Protein AF-A9KVY8-F1 (afdb_monomer_lite)

Foldseek 3Di:
DDDDDDDDDDDDPDDDPDPDWDKDFDADPLRFGQFIATPVRDTPDGWDADLLGQIPPAFDAQQGPSRFTQDRVVCWTCLQVFTARSVVSWTPDFLPVADDDPQCVVRTHAQSPRSVAFHCNRSWFKKWKWADDVPDPFEIFTWIWTPARDQLRLPIDIWFWFQAPVQWIDTDDQPDDDRCHCVRVVRSVQRNQDDPVDHDRMFIDTQNAHSVLLVQQSNQWDRPFGADSQCVVPPRHAGRLLSSLLSSCLGHVDQSDTPRNGDHRRSVNVVSIDTDRGDDDPDPPPPPPVVPPPPPPD

Radius of gyration: 24.63 Å; chains: 1; bounding box: 97×61×54 Å

pLDDT: mean 78.06, std 17.96, range [27.97, 97.0]

Secondary structure (DSSP, 8-state):
------------------PPPP-EEEE-TT--EEEEE-TT--EEEE-EE-TT-PEET---SEE-GGGPEEETTTTEEE-SSSEEETTTTEESS--TT--SSHHHHSTTBSGGG-TTT---SSSS--EEEEEEPTT-SSBEEEEEEES-SSTT-TTSEEEEEEE-TTSBEEEE-TT--GGGTTHHHHHHHHHHH-BTTB-SSEEEEE-SS-HHHHHHHHHT--TTSEE-SSGGGSTTEE-HHHHHHHHHHHHHS--SS---SSB-TTGGGGGGS----------------TTSTTSS--

Sequence (298 aa):
MKWINVICALMLFALPVQAASVRYQHTDMLGSVVSESDESGNIISRSQYEPFGKRMGGDKEGIGYTGHLQDKDLGLTYMQARYYDPLIGRFYSNDPVGFDNVHNFNRYSYANNNPYKYIDPDGRDSFLVSRALKGSPIGNHNFIVSHAKYLGDPNAKVYSWGPLESGKMGLVNHVNSGGAARTWEDDSSAWQSLSFEGNSGVAFRAIDASDSDVSFLARTVQENRNYKYVPSLFTGSVNSNSAAGAVAHAADGGTANVPTGGWQPGHNQSSMVNVGNSPPVFRVSGRLDSRKLDEELN

Organism: Shewanella baltica (strain OS195) (NCBI:txid399599)

Structure (mmCIF, N/CA/C/O backbone):
data_AF-A9KVY8-F1
#
_entry.id   AF-A9KVY8-F1
#
loop_
_atom_site.group_PDB
_atom_site.id
_atom_site.type_symbol
_atom_site.label_atom_id
_atom_site.label_alt_id
_atom_site.label_comp_id
_atom_site.label_asym_id
_atom_site.label_entity_id
_atom_site.label_seq_id
_atom_site.pdbx_PDB_ins_code
_atom_site.Cartn_x
_atom_site.Cartn_y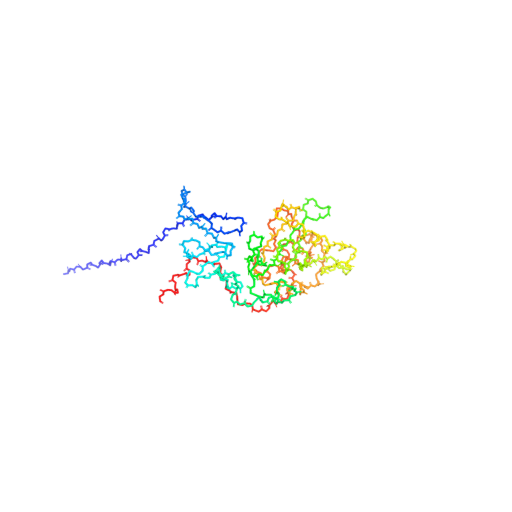
_atom_site.Cartn_z
_atom_site.occupancy
_atom_site.B_iso_or_equiv
_atom_site.auth_seq_id
_atom_site.auth_comp_id
_atom_site.auth_asym_id
_atom_site.auth_atom_id
_atom_site.pdbx_PDB_model_num
ATOM 1 N N . MET A 1 1 ? -75.793 39.683 -4.286 1.00 40.00 1 MET A N 1
ATOM 2 C CA . MET A 1 1 ? -74.400 39.562 -4.768 1.00 40.00 1 MET A CA 1
ATOM 3 C C . MET A 1 1 ? -73.474 39.601 -3.560 1.00 40.00 1 MET A C 1
ATOM 5 O O . MET A 1 1 ? -73.328 40.659 -2.968 1.00 40.00 1 MET A O 1
ATOM 9 N N . LYS A 1 2 ? -72.948 38.454 -3.114 1.00 37.81 2 LYS A N 1
ATOM 10 C CA . LYS A 1 2 ? -72.003 38.360 -1.988 1.00 37.81 2 LYS A CA 1
ATOM 11 C C . LYS A 1 2 ? -70.786 37.569 -2.460 1.00 37.81 2 LYS A C 1
ATOM 13 O O . LYS A 1 2 ? -70.944 36.468 -2.974 1.00 37.81 2 LYS A O 1
ATOM 18 N N . TRP A 1 3 ? -69.619 38.190 -2.357 1.00 38.41 3 TRP A N 1
ATOM 19 C CA . TRP A 1 3 ? -68.326 37.646 -2.757 1.00 38.41 3 TRP A CA 1
ATOM 20 C C . TRP A 1 3 ? -67.855 36.639 -1.701 1.00 38.41 3 TRP A C 1
ATOM 22 O O . TRP A 1 3 ? -67.902 36.939 -0.509 1.00 38.41 3 TRP A O 1
ATOM 32 N N . ILE A 1 4 ? -67.432 35.449 -2.129 1.00 45.59 4 ILE A N 1
ATOM 33 C CA . ILE A 1 4 ? -66.823 34.424 -1.273 1.00 45.59 4 ILE A CA 1
ATOM 34 C C . ILE A 1 4 ? -65.310 34.499 -1.485 1.00 45.59 4 ILE A C 1
ATOM 36 O O . ILE A 1 4 ? -64.821 34.244 -2.583 1.00 45.59 4 ILE A O 1
ATOM 40 N N . ASN A 1 5 ? -64.587 34.879 -0.431 1.00 43.16 5 ASN A N 1
ATOM 41 C CA . ASN A 1 5 ? -63.130 34.841 -0.377 1.00 43.16 5 ASN A CA 1
ATOM 42 C C . ASN A 1 5 ? -62.663 33.393 -0.185 1.00 43.16 5 ASN A C 1
ATOM 44 O O . ASN A 1 5 ? -63.051 32.737 0.781 1.00 43.16 5 ASN A O 1
ATOM 48 N N . VAL A 1 6 ? -61.806 32.920 -1.088 1.00 46.62 6 VAL A N 1
ATOM 49 C CA . VAL A 1 6 ? -61.055 31.668 -0.955 1.00 46.62 6 VAL A CA 1
ATOM 50 C C . VAL A 1 6 ? -59.718 32.005 -0.299 1.00 46.62 6 VAL A C 1
ATOM 52 O O . VAL A 1 6 ? -58.921 32.741 -0.875 1.00 46.62 6 VAL A O 1
ATOM 55 N N . ILE A 1 7 ? -59.465 31.480 0.900 1.00 48.41 7 ILE A N 1
ATOM 56 C CA . ILE A 1 7 ? -58.132 31.481 1.515 1.00 48.41 7 ILE A CA 1
ATOM 57 C C . ILE A 1 7 ? -57.612 30.045 1.444 1.00 48.41 7 ILE A C 1
ATOM 59 O O . ILE A 1 7 ? -58.081 29.166 2.163 1.00 48.41 7 ILE A O 1
ATOM 63 N N . CYS A 1 8 ? -56.657 29.813 0.541 1.00 39.22 8 CYS A N 1
ATOM 64 C CA . CYS A 1 8 ? -55.851 28.597 0.496 1.00 39.22 8 CYS A CA 1
ATOM 65 C C . CYS A 1 8 ? -54.908 28.572 1.705 1.00 39.22 8 CYS A C 1
ATOM 67 O O . CYS A 1 8 ? -54.022 29.418 1.819 1.00 39.22 8 CYS A O 1
ATOM 69 N N . ALA A 1 9 ? -55.072 27.588 2.587 1.00 45.84 9 ALA A N 1
ATOM 70 C CA . ALA A 1 9 ? -54.087 27.276 3.612 1.00 45.84 9 ALA A CA 1
ATOM 71 C C . ALA A 1 9 ? -52.924 26.499 2.973 1.00 45.84 9 ALA A C 1
ATOM 73 O O . ALA A 1 9 ? -53.050 25.320 2.649 1.00 45.84 9 ALA A O 1
ATOM 74 N N . LEU A 1 10 ? -51.789 27.171 2.779 1.00 44.19 10 LEU A N 1
ATOM 75 C CA . LEU A 1 10 ? -50.502 26.529 2.520 1.00 44.19 10 LEU A CA 1
ATOM 76 C C . LEU A 1 10 ? -50.001 25.922 3.839 1.00 44.19 10 LEU A C 1
ATOM 78 O O . LEU A 1 10 ? -49.503 26.638 4.706 1.00 44.19 10 LEU A O 1
ATOM 82 N N . MET A 1 11 ? -50.142 24.605 4.005 1.00 48.31 11 MET A N 1
ATOM 83 C CA . MET A 1 11 ? -49.378 23.870 5.015 1.00 48.31 11 MET A CA 1
ATOM 84 C C . MET A 1 11 ? -47.917 23.808 4.557 1.00 48.31 11 MET A C 1
ATOM 86 O O . MET A 1 11 ? -47.579 23.067 3.635 1.00 48.31 11 MET A O 1
ATOM 90 N N . LEU A 1 12 ? -47.050 24.602 5.190 1.00 50.00 12 LEU A N 1
ATOM 91 C CA . LEU A 1 12 ? -45.604 24.405 5.118 1.00 50.00 12 LEU A CA 1
ATOM 92 C C . LEU A 1 12 ? -45.264 23.092 5.839 1.00 50.00 12 LEU A C 1
ATOM 94 O O . LEU A 1 12 ? -45.324 23.021 7.065 1.00 50.00 12 LEU A O 1
ATOM 98 N N . PHE A 1 13 ? -44.871 22.066 5.088 1.00 54.19 13 PHE A N 1
ATOM 99 C CA . PHE A 1 13 ? -44.101 20.954 5.639 1.00 54.19 13 PHE A CA 1
ATOM 100 C C . PHE A 1 13 ? -42.697 21.474 5.969 1.00 54.19 13 PHE A C 1
ATOM 102 O O . PHE A 1 13 ? -41.852 21.614 5.086 1.00 54.19 13 PHE A O 1
ATOM 109 N N . ALA A 1 14 ? -42.450 21.808 7.236 1.00 54.38 14 ALA A N 1
ATOM 110 C CA . ALA A 1 14 ? -41.096 22.009 7.730 1.00 54.38 14 ALA A CA 1
ATOM 111 C C . ALA A 1 14 ? -40.439 20.628 7.860 1.00 54.38 14 ALA A C 1
ATOM 113 O O . ALA A 1 14 ? -40.770 19.863 8.765 1.00 54.38 14 ALA A O 1
ATOM 114 N N . LEU A 1 15 ? -39.543 20.289 6.932 1.00 58.25 15 LEU A N 1
ATOM 115 C CA . LEU A 1 15 ? -38.655 19.144 7.118 1.00 58.25 15 LEU A CA 1
ATOM 116 C C . LEU A 1 15 ? -37.768 19.436 8.339 1.00 58.25 15 LEU A C 1
ATOM 118 O O . LEU A 1 15 ? -37.226 20.545 8.422 1.00 58.25 15 LEU A O 1
ATOM 122 N N . PRO A 1 16 ? -37.623 18.506 9.298 1.00 56.09 16 PRO A N 1
ATOM 123 C CA . PRO A 1 16 ? -36.711 18.714 10.409 1.00 56.09 16 PRO A CA 1
ATOM 124 C C . PRO A 1 16 ? -35.294 18.874 9.848 1.00 56.09 16 PRO A C 1
ATOM 126 O O . PRO A 1 16 ? -34.755 17.977 9.204 1.00 56.09 16 PRO A O 1
ATOM 129 N N . VAL A 1 17 ? -34.687 20.038 10.078 1.00 57.00 17 VAL A N 1
ATOM 130 C CA . VAL A 1 17 ? -33.243 20.204 9.920 1.00 57.00 17 VAL A CA 1
ATOM 131 C C . VAL A 1 17 ? -32.603 19.375 11.027 1.00 57.00 17 VAL A C 1
ATOM 133 O O . VAL A 1 17 ? -32.643 19.755 12.197 1.00 57.00 17 VAL A O 1
ATOM 136 N N . GLN A 1 18 ? -32.054 18.216 10.667 1.00 57.44 18 GLN A N 1
ATOM 137 C CA . GLN A 1 18 ? -31.211 17.438 11.565 1.00 57.44 18 GLN A CA 1
ATOM 138 C C . GLN A 1 18 ? -29.985 18.300 11.891 1.00 57.44 18 GLN A C 1
ATOM 140 O O . GLN A 1 18 ? -29.206 18.644 10.999 1.00 57.44 18 GLN A O 1
ATOM 145 N N . ALA A 1 19 ? -29.824 18.695 13.152 1.00 61.66 19 ALA A N 1
ATOM 146 C CA . ALA A 1 19 ? -28.609 19.369 13.587 1.00 61.66 19 ALA A CA 1
ATOM 147 C C . ALA A 1 19 ? -27.423 18.416 13.374 1.00 61.66 19 ALA A C 1
ATOM 149 O O . ALA A 1 19 ? -27.407 17.306 13.909 1.00 61.66 19 ALA A O 1
ATOM 150 N N . ALA A 1 20 ? -26.449 18.830 12.566 1.00 63.78 20 ALA A N 1
ATOM 151 C CA . ALA A 1 20 ? -25.214 18.080 12.400 1.00 63.78 20 ALA A CA 1
ATOM 152 C C . ALA A 1 20 ? -24.411 18.179 13.703 1.00 63.78 20 ALA A C 1
ATOM 154 O O . ALA A 1 20 ? -24.025 19.275 14.096 1.00 63.78 20 ALA A O 1
ATOM 155 N N . SER A 1 21 ? -24.187 17.052 14.381 1.00 71.94 21 SER A N 1
ATOM 156 C CA . SER A 1 21 ? -23.308 16.981 15.552 1.00 71.94 21 SER A CA 1
ATOM 157 C C . SER A 1 21 ? -21.942 16.442 15.138 1.00 71.94 21 SER A C 1
ATOM 159 O O . SER A 1 21 ? -21.866 15.305 14.657 1.00 71.94 21 SER A O 1
ATOM 161 N N . VAL A 1 22 ? -20.867 17.204 15.340 1.00 79.25 22 VAL A N 1
ATOM 162 C CA . VAL A 1 22 ? -19.504 16.716 15.090 1.00 79.25 22 VAL A CA 1
ATOM 163 C C . VAL A 1 22 ? -19.017 15.889 16.282 1.00 79.25 22 VAL A C 1
ATOM 165 O O . VAL A 1 22 ? -19.189 16.261 17.443 1.00 79.25 22 VAL A O 1
ATOM 168 N N . ARG A 1 23 ? -18.389 14.745 15.991 1.00 79.75 23 ARG A N 1
ATOM 169 C CA . ARG A 1 23 ? -17.682 13.915 16.974 1.00 79.75 23 ARG A CA 1
ATOM 170 C C . ARG A 1 23 ? -16.230 13.768 16.555 1.00 79.75 23 ARG A C 1
ATOM 172 O O . ARG A 1 23 ? -15.953 13.473 15.395 1.00 79.75 23 ARG A O 1
ATOM 179 N N . TYR A 1 24 ? -15.321 13.923 17.506 1.00 78.19 24 TYR A N 1
ATOM 180 C CA . TYR A 1 24 ? -13.892 13.708 17.302 1.00 78.19 24 TYR A CA 1
ATOM 181 C C . TYR A 1 24 ? -13.510 12.351 17.872 1.00 78.19 24 TYR A C 1
ATOM 183 O O . TYR A 1 24 ? -13.766 12.082 19.045 1.00 78.19 24 TYR A O 1
ATOM 191 N N . GLN A 1 25 ? -12.917 11.496 17.045 1.00 84.88 25 GLN A N 1
ATOM 192 C CA . GLN A 1 25 ? -12.417 10.191 17.462 1.00 84.88 25 GLN A CA 1
ATOM 193 C C . GLN A 1 25 ? -10.948 10.302 17.858 1.00 84.88 25 GLN A C 1
ATOM 195 O O . GLN A 1 25 ? -10.136 10.860 17.123 1.00 84.88 25 GLN A O 1
ATOM 200 N N . HIS A 1 26 ? -10.615 9.739 19.014 1.00 80.06 26 HIS A N 1
ATOM 201 C CA . HIS A 1 26 ? -9.251 9.639 19.517 1.00 80.06 26 HIS A CA 1
ATOM 202 C C . HIS A 1 26 ? -8.843 8.175 19.490 1.00 80.06 26 HIS A C 1
ATOM 204 O O . HIS A 1 26 ? -9.540 7.319 20.052 1.00 80.06 26 HIS A O 1
ATOM 210 N N . THR A 1 27 ? -7.722 7.891 18.840 1.00 77.81 27 THR A N 1
ATOM 211 C CA . THR A 1 27 ? -7.273 6.525 18.587 1.00 77.81 27 THR A CA 1
ATOM 212 C C . THR A 1 27 ? -6.068 6.141 19.436 1.00 77.81 27 THR A C 1
ATOM 214 O O . THR A 1 27 ? -5.305 6.999 19.882 1.00 77.81 27 THR A O 1
ATOM 217 N N . ASP A 1 28 ? -5.887 4.841 19.651 1.00 78.12 28 ASP A N 1
ATOM 218 C CA . ASP A 1 28 ? -4.618 4.295 20.127 1.00 78.12 28 ASP A CA 1
ATOM 219 C C . ASP A 1 28 ? -3.574 4.200 18.994 1.00 78.12 28 ASP A C 1
ATOM 221 O O . ASP A 1 28 ? -3.791 4.662 17.871 1.00 78.12 28 ASP A O 1
ATOM 225 N N . MET A 1 29 ? -2.422 3.596 19.300 1.00 70.38 29 MET A N 1
ATOM 226 C CA . MET A 1 29 ? -1.314 3.421 18.354 1.00 70.38 29 MET A CA 1
ATOM 227 C C . MET A 1 29 ? -1.652 2.502 17.170 1.00 70.38 29 MET A C 1
ATOM 229 O O . MET A 1 29 ? -1.010 2.602 16.129 1.00 70.38 29 MET A O 1
ATOM 233 N N . LEU A 1 30 ? -2.646 1.623 17.315 1.00 66.75 30 LEU A N 1
ATOM 234 C CA . LEU A 1 30 ? -3.105 0.727 16.254 1.00 66.75 30 LEU A CA 1
ATOM 235 C C . LEU A 1 30 ? -4.260 1.339 15.445 1.00 66.75 30 LEU A C 1
ATOM 237 O O . LEU A 1 30 ? -4.778 0.696 14.537 1.00 66.75 30 LEU A O 1
ATOM 241 N N . GLY A 1 31 ? -4.686 2.564 15.772 1.00 71.81 31 GLY A N 1
ATOM 242 C CA . GLY A 1 31 ? -5.824 3.223 15.134 1.00 71.81 31 GLY A CA 1
ATOM 243 C C . GLY A 1 31 ? -7.182 2.844 15.733 1.00 71.81 31 GLY A C 1
ATOM 244 O O . GLY A 1 31 ? -8.212 3.240 15.195 1.00 71.81 31 GLY A O 1
ATOM 245 N N . SER A 1 32 ? -7.226 2.113 16.852 1.00 80.50 32 SER A N 1
ATOM 246 C CA . SER A 1 32 ? -8.494 1.746 17.492 1.00 80.50 32 SER A CA 1
ATOM 247 C C . SER A 1 32 ? -9.123 2.944 18.192 1.00 80.50 32 SER A C 1
ATOM 249 O O . SER A 1 32 ? -8.455 3.624 18.968 1.00 80.50 32 SER A O 1
ATOM 251 N N . VAL A 1 33 ? -10.422 3.181 17.995 1.00 86.25 33 VAL A N 1
ATOM 252 C CA . VAL A 1 33 ? -11.138 4.303 18.632 1.00 86.25 33 VAL A CA 1
ATOM 253 C C . VAL A 1 33 ? -11.336 4.039 20.128 1.00 86.25 33 VAL A C 1
ATOM 255 O O . VAL A 1 33 ? -12.233 3.286 20.525 1.00 86.25 33 VAL A O 1
ATOM 258 N N . VAL A 1 34 ? -10.518 4.676 20.970 1.00 88.81 34 VAL A N 1
ATOM 259 C CA . VAL A 1 34 ? -10.523 4.510 22.438 1.00 88.81 34 VAL A CA 1
ATOM 260 C C . VAL A 1 34 ? -11.311 5.592 23.167 1.00 88.81 34 VAL A C 1
ATOM 262 O O . VAL A 1 34 ? -11.729 5.391 24.310 1.00 88.81 34 VAL A O 1
ATOM 265 N N . SER A 1 35 ? -11.560 6.735 22.529 1.00 86.50 35 SER A N 1
ATOM 266 C CA . SER A 1 35 ? -12.504 7.723 23.052 1.00 86.50 35 SER A CA 1
ATOM 267 C C . SER A 1 35 ? -13.087 8.612 21.966 1.00 86.50 35 SER A C 1
ATOM 269 O O . SER A 1 35 ? -12.502 8.771 20.898 1.00 86.50 35 SER A O 1
ATOM 271 N N . GLU A 1 36 ? -14.240 9.202 22.257 1.00 85.88 36 GLU A N 1
ATOM 272 C CA . GLU A 1 36 ? -14.892 10.197 21.411 1.00 85.88 36 GLU A CA 1
ATOM 273 C C . GLU A 1 36 ? -15.172 11.456 22.227 1.00 85.88 36 GLU A C 1
ATOM 275 O O . GLU A 1 36 ? -15.584 11.352 23.387 1.00 85.88 36 GLU A O 1
ATOM 280 N N . SER A 1 37 ? -14.991 12.631 21.621 1.00 85.06 37 SER A N 1
ATOM 281 C CA . SER A 1 37 ? -15.375 13.915 22.213 1.00 85.06 37 SER A CA 1
ATOM 282 C C . SER A 1 37 ? -16.344 14.708 21.342 1.00 85.06 37 SER A C 1
ATOM 284 O O . SER A 1 37 ? -16.377 14.539 20.121 1.00 85.06 37 SER A O 1
ATOM 286 N N . ASP A 1 38 ? -17.129 15.575 21.977 1.00 88.81 38 ASP A N 1
ATOM 287 C CA . ASP A 1 38 ? -17.989 16.550 21.301 1.00 88.81 38 ASP A CA 1
ATOM 288 C C . ASP A 1 38 ? -17.209 17.800 20.838 1.00 88.81 38 ASP A C 1
ATOM 290 O O . ASP A 1 38 ? -15.994 17.913 21.023 1.00 88.81 38 ASP A O 1
ATOM 294 N N . GLU A 1 39 ? -17.923 18.755 20.239 1.00 88.94 39 GLU A N 1
ATOM 295 C CA . GLU A 1 39 ? -17.401 20.055 19.785 1.00 88.94 39 GLU A CA 1
ATOM 296 C C . GLU A 1 39 ? -16.840 20.940 20.900 1.00 88.94 39 GLU A C 1
ATOM 298 O O . GLU A 1 39 ? -16.018 21.813 20.635 1.00 88.94 39 GLU A O 1
ATOM 303 N N . SER A 1 40 ? -17.248 20.702 22.146 1.00 88.69 40 SER A N 1
ATOM 304 C CA . SER A 1 40 ? -16.743 21.410 23.323 1.00 88.69 40 SER A CA 1
ATOM 305 C C . SER A 1 40 ? -15.547 20.699 23.968 1.00 88.69 40 SER A C 1
ATOM 307 O O . SER A 1 40 ? -15.016 21.180 24.967 1.00 88.69 40 SER A O 1
ATOM 309 N N . GLY A 1 41 ? -15.106 19.565 23.411 1.00 83.50 41 GLY A N 1
ATOM 310 C CA . GLY A 1 41 ? -14.006 18.759 23.938 1.00 83.50 41 GLY A CA 1
ATOM 311 C C . GLY A 1 41 ? -14.397 17.856 25.111 1.00 83.50 41 GLY A C 1
ATOM 312 O O . GLY A 1 41 ? -13.518 17.246 25.724 1.00 83.50 41 GLY A O 1
ATOM 313 N N . ASN A 1 42 ? -15.687 17.724 25.430 1.00 90.00 42 ASN A N 1
ATOM 314 C CA . ASN A 1 42 ? -16.130 16.803 26.473 1.00 90.00 42 ASN A CA 1
ATOM 315 C C . ASN A 1 42 ? -16.068 15.368 25.954 1.00 90.00 42 ASN A C 1
ATOM 317 O O . ASN A 1 42 ? -16.522 15.084 24.846 1.00 90.00 42 ASN A O 1
ATOM 321 N N . ILE A 1 43 ? -15.549 14.443 26.765 1.00 90.44 43 ILE A N 1
ATOM 322 C CA . ILE A 1 43 ? -15.524 13.018 26.420 1.00 90.44 43 ILE A CA 1
ATOM 323 C C . ILE A 1 43 ? -16.941 12.449 26.516 1.00 90.44 43 ILE A C 1
ATOM 325 O O . ILE A 1 43 ? -17.508 12.371 27.604 1.00 90.44 43 ILE A O 1
ATOM 329 N N . ILE A 1 44 ? -17.482 12.014 25.380 1.00 89.81 44 ILE A N 1
ATOM 330 C CA . ILE A 1 44 ? -18.828 11.438 25.265 1.00 89.81 44 ILE A CA 1
ATOM 331 C C . ILE A 1 44 ? -18.818 9.908 25.275 1.00 89.81 44 ILE A C 1
ATOM 333 O O . ILE A 1 44 ? -19.820 9.291 25.627 1.00 89.81 44 ILE A O 1
ATOM 337 N N . SER A 1 45 ? -17.700 9.271 24.913 1.00 87.62 45 SER A N 1
ATOM 338 C CA . SER A 1 45 ? -17.550 7.821 25.051 1.00 87.62 45 SER A CA 1
ATOM 339 C C . SER A 1 45 ? -16.095 7.403 25.255 1.00 87.62 45 SER A C 1
ATOM 341 O O . SER A 1 45 ? -15.162 8.092 24.836 1.00 87.62 45 SER A O 1
ATOM 343 N N . ARG A 1 46 ? -15.903 6.261 25.925 1.00 90.88 46 ARG A N 1
ATOM 344 C CA . ARG A 1 46 ? -14.618 5.560 26.032 1.00 90.88 46 ARG A CA 1
ATOM 345 C C . ARG A 1 46 ? -14.805 4.098 25.651 1.00 90.88 46 ARG A C 1
ATOM 347 O O . ARG A 1 46 ? -15.829 3.495 25.968 1.00 90.88 46 ARG A O 1
ATOM 354 N N . SER A 1 47 ? -13.799 3.547 24.994 1.00 90.00 47 SER A N 1
ATOM 355 C CA . SER A 1 47 ? -13.735 2.148 24.585 1.00 90.00 47 SER A CA 1
ATOM 356 C C . SER A 1 47 ? -12.420 1.563 25.075 1.00 90.00 47 SER A C 1
ATOM 358 O O . SER A 1 47 ? -11.391 2.237 25.067 1.00 90.00 47 SER A O 1
ATOM 360 N N . GLN A 1 48 ? -12.447 0.299 25.473 1.00 91.88 48 GLN A N 1
ATOM 361 C CA . GLN A 1 48 ? -11.245 -0.493 25.705 1.00 91.88 48 GLN A CA 1
ATOM 362 C C . GLN A 1 48 ? -11.376 -1.777 24.900 1.00 91.88 48 GLN A C 1
ATOM 364 O O . GLN A 1 48 ? -12.476 -2.320 24.798 1.00 91.88 48 GLN A O 1
ATOM 369 N N . TYR A 1 49 ? -10.269 -2.244 24.335 1.00 91.56 49 TYR A N 1
ATOM 370 C CA . TYR A 1 49 ? -10.233 -3.458 23.532 1.00 91.56 49 TYR A CA 1
ATOM 371 C C . TYR A 1 49 ? -9.260 -4.457 24.154 1.00 91.56 49 TYR A C 1
ATOM 373 O O . TYR A 1 49 ? -8.196 -4.083 24.648 1.00 91.56 49 TYR A O 1
ATOM 381 N N . GLU A 1 50 ? -9.633 -5.729 24.128 1.00 93.19 50 GLU A N 1
ATOM 382 C CA . GLU A 1 50 ? -8.711 -6.843 24.333 1.00 93.19 50 GLU A CA 1
ATOM 383 C C . GLU A 1 50 ? -7.713 -6.931 23.159 1.00 93.19 50 GLU A C 1
ATOM 385 O O . GLU A 1 50 ? -7.946 -6.319 22.112 1.00 93.19 50 GLU A O 1
ATOM 390 N N . PRO A 1 51 ? -6.615 -7.708 23.274 1.00 89.94 51 PRO A N 1
ATOM 391 C CA . PRO A 1 51 ? -5.574 -7.759 22.243 1.00 89.94 51 PRO A CA 1
ATOM 392 C C . PRO A 1 51 ? -6.096 -8.064 20.839 1.00 89.94 51 PRO A C 1
ATOM 394 O O . PRO A 1 51 ? -5.601 -7.501 19.873 1.00 89.94 51 PRO A O 1
ATOM 397 N N . PHE A 1 52 ? -7.103 -8.935 20.738 1.00 91.69 52 PHE A N 1
ATOM 398 C CA . PHE A 1 52 ? -7.731 -9.347 19.481 1.00 91.69 52 PHE A CA 1
ATOM 399 C C . PHE A 1 52 ? -8.974 -8.518 19.125 1.00 91.69 52 PHE A C 1
ATOM 401 O O . PHE A 1 52 ? -9.732 -8.896 18.242 1.00 91.69 52 PHE A O 1
ATOM 408 N N . GLY A 1 53 ? -9.190 -7.380 19.780 1.00 90.94 53 GLY A N 1
ATOM 409 C CA . GLY A 1 53 ? -10.192 -6.402 19.368 1.00 90.94 53 GLY A CA 1
ATOM 410 C C . GLY A 1 53 ? -11.567 -6.551 19.993 1.00 90.94 53 GLY A C 1
ATOM 411 O O . GLY A 1 53 ? -12.449 -5.744 19.695 1.00 90.94 53 GLY A O 1
ATOM 412 N N . LYS A 1 54 ? -11.766 -7.516 20.899 1.00 93.31 54 LYS A N 1
ATOM 413 C CA . LYS A 1 54 ? -13.021 -7.618 21.646 1.00 93.31 54 LYS A CA 1
ATOM 414 C C . LYS A 1 54 ? -13.194 -6.378 22.509 1.00 93.31 54 LYS A C 1
ATOM 416 O O . LYS A 1 54 ? -12.324 -6.043 23.313 1.00 93.31 54 LYS A O 1
ATOM 421 N N . ARG A 1 55 ? -14.322 -5.695 22.349 1.00 90.88 55 ARG A N 1
ATOM 422 C CA . ARG A 1 55 ? -14.615 -4.478 23.095 1.00 90.88 55 ARG A CA 1
ATOM 423 C C . ARG A 1 55 ? -15.081 -4.809 24.511 1.00 90.88 55 ARG A C 1
ATOM 425 O O . ARG A 1 55 ? -16.024 -5.569 24.726 1.00 90.88 55 ARG A O 1
ATOM 432 N N . MET A 1 56 ? -14.442 -4.193 25.495 1.00 88.44 56 MET A N 1
ATOM 433 C CA . MET A 1 56 ? -14.857 -4.271 26.891 1.00 88.44 56 MET A CA 1
ATOM 434 C C . MET A 1 56 ? -16.078 -3.376 27.111 1.00 88.44 56 MET A C 1
ATOM 436 O O . MET A 1 56 ? -16.081 -2.208 26.720 1.00 88.44 56 MET A O 1
ATOM 440 N N . GLY A 1 57 ? -17.107 -3.918 27.764 1.00 82.56 57 GLY A N 1
ATOM 441 C CA . GLY A 1 57 ? -18.354 -3.193 28.030 1.00 82.56 57 GLY A CA 1
ATOM 442 C C . GLY A 1 57 ? -19.420 -3.310 26.935 1.00 82.56 57 GLY A C 1
ATOM 443 O O . GLY A 1 57 ? -20.435 -2.627 27.036 1.00 82.56 57 GLY A O 1
ATOM 444 N N . GLY A 1 58 ? -19.221 -4.188 25.945 1.00 80.25 58 GLY A N 1
ATOM 445 C CA . GLY A 1 58 ? -20.209 -4.526 24.916 1.00 80.25 58 GLY A CA 1
ATOM 446 C C . GLY A 1 58 ? -19.900 -3.935 23.542 1.00 80.25 58 GLY A C 1
ATOM 447 O O . GLY A 1 58 ? -19.141 -2.969 23.421 1.00 80.25 58 GLY A O 1
ATOM 448 N N . ASP A 1 59 ? -20.493 -4.541 22.514 1.00 80.44 59 ASP A N 1
ATOM 449 C CA . ASP A 1 59 ? -20.312 -4.138 21.122 1.00 80.44 59 ASP A CA 1
ATOM 450 C C . ASP A 1 59 ? -21.040 -2.823 20.827 1.00 80.44 59 ASP A C 1
ATOM 452 O O . ASP A 1 59 ? -22.087 -2.505 21.400 1.00 80.44 59 ASP A O 1
ATOM 456 N N . LYS A 1 60 ? -20.457 -2.024 19.934 1.00 82.88 60 LYS A N 1
ATOM 457 C CA . LYS A 1 60 ? -20.991 -0.733 19.498 1.00 82.88 60 LYS A CA 1
ATOM 458 C C . LYS A 1 60 ? -20.886 -0.677 17.985 1.00 82.88 60 LYS A C 1
ATOM 460 O O . LYS A 1 60 ? -19.844 -1.018 17.444 1.00 82.88 60 LYS A O 1
ATOM 465 N N . GLU A 1 61 ? -21.932 -0.179 17.343 1.00 85.94 61 GLU A N 1
ATOM 466 C CA . GLU A 1 61 ? -21.919 0.066 15.904 1.00 85.94 61 GLU A CA 1
ATOM 467 C C . GLU A 1 61 ? -20.935 1.189 15.539 1.00 85.94 61 GLU A C 1
ATOM 469 O O . GLU A 1 61 ? -20.838 2.203 16.247 1.00 85.94 61 GLU A O 1
ATOM 474 N N . GLY A 1 62 ? -20.259 1.039 14.401 1.00 83.75 62 GLY A N 1
ATOM 475 C CA . GLY A 1 62 ? -19.418 2.079 13.809 1.00 83.75 62 GLY A CA 1
ATOM 476 C C . GLY A 1 62 ? -17.920 1.789 13.889 1.00 83.75 62 GLY A C 1
ATOM 477 O O . GLY A 1 62 ? -17.490 0.675 14.167 1.00 83.75 62 GLY A O 1
ATOM 478 N N . ILE A 1 63 ? -17.099 2.799 13.598 1.00 81.56 63 ILE A N 1
ATOM 479 C CA . ILE A 1 63 ? -15.638 2.639 13.557 1.00 81.56 63 ILE A CA 1
ATOM 480 C C . ILE A 1 63 ? -15.088 2.361 14.961 1.00 81.56 63 ILE A C 1
ATOM 482 O O . ILE A 1 63 ? -15.342 3.123 15.898 1.00 81.56 63 ILE A O 1
ATOM 486 N N . GLY A 1 64 ? -14.325 1.277 15.097 1.00 87.62 64 GLY A N 1
ATOM 487 C CA . GLY A 1 64 ? -13.823 0.791 16.377 1.00 87.62 64 GLY A CA 1
ATOM 488 C C . GLY A 1 64 ? -12.392 0.277 16.297 1.00 87.62 64 GLY A C 1
ATOM 489 O O . GLY A 1 64 ? -11.460 1.055 16.090 1.00 87.62 64 GLY A O 1
ATOM 490 N N . TYR A 1 65 ? -12.212 -1.019 16.544 1.00 86.62 65 TYR A N 1
ATOM 491 C CA . TYR A 1 65 ? -10.902 -1.665 16.621 1.00 86.62 65 TYR A CA 1
ATOM 492 C C . TYR A 1 65 ? -10.096 -1.504 15.325 1.00 86.62 65 TYR A C 1
ATOM 494 O O . TYR A 1 65 ? -10.589 -1.805 14.235 1.00 86.62 65 TYR A O 1
ATOM 502 N N . THR A 1 66 ? -8.854 -1.018 15.442 1.00 79.62 66 THR A N 1
ATOM 503 C CA . THR A 1 66 ? -7.915 -0.792 14.322 1.00 79.62 66 THR A CA 1
ATOM 504 C C . THR A 1 66 ? -8.484 0.040 13.160 1.00 79.62 66 THR A C 1
ATOM 506 O O . THR A 1 66 ? -8.020 -0.051 12.032 1.00 79.62 66 THR A O 1
ATOM 509 N N . GLY A 1 67 ? -9.502 0.868 13.428 1.00 79.38 67 GLY A N 1
ATOM 510 C CA . GLY A 1 67 ? -10.123 1.739 12.425 1.00 79.38 67 GLY A CA 1
ATOM 511 C C . GLY A 1 67 ? -11.166 1.060 11.532 1.00 79.38 67 GLY A C 1
ATOM 512 O O . GLY A 1 67 ? -11.657 1.682 10.591 1.00 79.38 67 GLY A O 1
ATOM 513 N N . HIS A 1 68 ? -11.552 -0.181 11.829 1.00 79.88 68 HIS A N 1
ATOM 514 C CA . HIS A 1 68 ? -12.548 -0.913 11.050 1.00 79.88 68 HIS A CA 1
ATOM 515 C C . HIS A 1 68 ? -13.969 -0.753 11.588 1.00 79.88 68 HIS A C 1
ATOM 517 O O . HIS A 1 68 ? -14.188 -0.403 12.752 1.00 79.88 68 HIS A O 1
ATOM 523 N N . LEU A 1 69 ? -14.941 -1.038 10.721 1.00 84.88 69 LEU A N 1
ATOM 524 C CA . LEU A 1 69 ? -16.360 -0.998 11.048 1.00 84.88 69 LEU A CA 1
ATOM 525 C C . LEU A 1 69 ? -16.731 -2.189 11.940 1.00 84.88 69 LEU A C 1
ATOM 527 O O . LEU A 1 69 ? -16.531 -3.340 11.559 1.00 84.88 69 LEU A O 1
ATOM 531 N N . GLN A 1 70 ? -17.278 -1.904 13.114 1.00 87.00 70 GLN A N 1
ATOM 532 C CA . GLN A 1 70 ? -17.871 -2.885 14.012 1.00 87.00 70 GLN A CA 1
ATOM 533 C C . GLN A 1 70 ? -19.355 -3.014 13.691 1.00 87.00 70 GLN A C 1
ATOM 535 O O . GLN A 1 70 ? -20.083 -2.023 13.750 1.00 87.00 70 GLN A O 1
ATOM 540 N N . ASP A 1 71 ? -19.760 -4.236 13.369 1.00 89.69 71 ASP A N 1
ATOM 541 C CA . ASP A 1 71 ? -21.142 -4.649 13.184 1.00 89.69 71 ASP A CA 1
ATOM 542 C C . ASP A 1 71 ? -21.637 -5.212 14.519 1.00 89.69 71 ASP A C 1
ATOM 544 O O . ASP A 1 71 ? -21.236 -6.305 14.943 1.00 89.69 71 ASP A O 1
ATOM 548 N N . LYS A 1 72 ? -22.467 -4.436 15.222 1.00 88.62 72 LYS A N 1
ATOM 549 C CA . LYS A 1 72 ? -22.944 -4.823 16.557 1.00 88.62 72 LYS A CA 1
ATOM 550 C C . LYS A 1 72 ? -23.916 -5.999 16.513 1.00 88.62 72 LYS A C 1
ATOM 552 O O . LYS A 1 72 ? -24.062 -6.685 17.520 1.00 88.62 72 LYS A O 1
ATOM 557 N N . ASP A 1 73 ? -24.623 -6.183 15.398 1.00 89.19 73 ASP A N 1
ATOM 558 C CA . ASP A 1 73 ? -25.684 -7.184 15.286 1.00 89.19 73 ASP A CA 1
ATOM 559 C C . ASP A 1 73 ? -25.083 -8.574 15.069 1.00 89.19 73 ASP A C 1
ATOM 561 O O . ASP A 1 73 ? -25.605 -9.568 15.578 1.00 89.19 73 ASP A O 1
ATOM 565 N N . LEU A 1 74 ? -23.941 -8.636 14.381 1.00 89.75 74 LEU A N 1
ATOM 566 C CA . LEU A 1 74 ? -23.159 -9.858 14.213 1.00 89.75 74 LEU A CA 1
ATOM 567 C C . LEU A 1 74 ? -22.098 -10.056 15.307 1.00 89.75 74 LEU A C 1
ATOM 569 O O . LEU A 1 74 ? -21.627 -11.177 15.495 1.00 89.75 74 LEU A O 1
ATOM 573 N N . GLY A 1 75 ? -21.700 -8.990 16.008 1.00 90.75 75 GLY A N 1
ATOM 574 C CA . GLY A 1 75 ? -20.559 -9.008 16.932 1.00 90.75 75 GLY A CA 1
ATOM 575 C C . GLY A 1 75 ? -19.216 -9.138 16.203 1.00 90.75 75 GLY A C 1
ATOM 576 O O . GLY A 1 75 ? -18.243 -9.649 16.759 1.00 90.75 75 GLY A O 1
ATOM 577 N N . LEU A 1 76 ? -19.167 -8.717 14.935 1.00 92.75 76 LEU A N 1
ATOM 578 C CA . LEU A 1 76 ? -18.021 -8.885 14.042 1.00 92.75 76 LEU A CA 1
ATOM 579 C C . LEU A 1 76 ? -17.443 -7.546 13.621 1.00 92.75 76 LEU A C 1
ATOM 581 O O . LEU A 1 76 ? -18.087 -6.505 13.668 1.00 92.75 76 LEU A O 1
ATOM 585 N N . THR A 1 77 ? -16.195 -7.579 13.177 1.00 88.44 77 THR A N 1
ATOM 586 C CA . THR A 1 77 ? -15.526 -6.424 12.586 1.00 88.44 77 THR A CA 1
ATOM 587 C C . THR A 1 77 ? -15.379 -6.647 11.089 1.00 88.44 77 THR A C 1
ATOM 589 O O . THR A 1 77 ? -14.762 -7.617 10.651 1.00 88.44 77 THR A O 1
ATOM 592 N N . TYR A 1 78 ? -15.948 -5.754 10.290 1.00 86.56 78 TYR A N 1
ATOM 593 C CA . TYR A 1 78 ? -15.770 -5.758 8.849 1.00 86.56 78 TYR A CA 1
ATOM 594 C C . TYR A 1 78 ? -14.442 -5.082 8.493 1.00 86.56 78 TYR A C 1
ATOM 596 O O . TYR A 1 78 ? -14.320 -3.855 8.505 1.00 86.56 78 TYR A O 1
ATOM 604 N N . MET A 1 79 ? -13.444 -5.898 8.155 1.00 83.25 79 MET A N 1
ATOM 605 C CA . MET A 1 79 ? -12.098 -5.465 7.762 1.00 83.25 79 MET A CA 1
ATOM 606 C C . MET A 1 79 ? -11.968 -5.409 6.237 1.00 83.25 79 MET A C 1
ATOM 608 O O . MET A 1 79 ? -11.001 -5.902 5.669 1.00 83.25 79 MET A O 1
ATOM 612 N N . GLN A 1 80 ? -12.992 -4.858 5.575 1.00 79.19 80 GLN A N 1
ATOM 613 C CA . GLN A 1 80 ? -13.100 -4.665 4.123 1.00 79.19 80 GLN A CA 1
ATOM 614 C C . GLN A 1 80 ? -13.096 -5.955 3.288 1.00 79.19 80 GLN A C 1
ATOM 616 O O . GLN A 1 80 ? -14.109 -6.302 2.688 1.00 79.19 80 GLN A O 1
ATOM 621 N N . ALA A 1 81 ? -11.999 -6.708 3.234 1.00 69.62 81 ALA A N 1
ATOM 622 C CA . ALA A 1 81 ? -11.964 -7.960 2.481 1.00 69.62 81 ALA A CA 1
ATOM 623 C C . ALA A 1 81 ? -12.703 -9.108 3.189 1.00 69.62 81 ALA A C 1
ATOM 625 O O . ALA A 1 81 ? -13.136 -10.061 2.533 1.00 69.62 81 ALA A O 1
ATOM 626 N N . ARG A 1 82 ? -12.788 -9.069 4.527 1.00 86.44 82 ARG A N 1
ATOM 627 C CA . ARG A 1 82 ? -13.276 -10.184 5.352 1.00 86.44 82 ARG A CA 1
ATOM 628 C C . ARG A 1 82 ? -13.966 -9.698 6.623 1.00 86.44 82 ARG A C 1
ATOM 630 O O . ARG A 1 82 ? -13.600 -8.671 7.191 1.00 86.44 82 ARG A O 1
ATOM 637 N N . TYR A 1 83 ? -14.904 -10.506 7.110 1.00 90.31 83 TYR A N 1
ATOM 638 C CA . TYR A 1 83 ? -15.408 -10.388 8.475 1.00 90.31 83 TYR A CA 1
ATOM 639 C C . TYR A 1 83 ? -14.460 -11.089 9.448 1.00 90.31 83 TYR A C 1
ATOM 641 O O . TYR A 1 83 ? -14.110 -12.261 9.267 1.00 90.31 83 TYR A O 1
ATOM 649 N N . TYR A 1 84 ? -14.061 -10.341 10.466 1.00 92.88 84 TYR A N 1
ATOM 650 C CA . TYR A 1 84 ? -13.205 -10.752 11.563 1.00 92.88 84 TYR A CA 1
ATOM 651 C C . TYR A 1 84 ? -14.030 -10.915 12.836 1.00 92.88 84 TYR A C 1
ATOM 653 O O . TYR A 1 84 ? -14.820 -10.042 13.193 1.00 92.88 84 TYR A O 1
ATOM 661 N N . ASP A 1 85 ? -13.831 -12.032 13.521 1.00 94.88 85 ASP A N 1
ATOM 662 C CA . ASP A 1 85 ? -14.413 -12.315 14.819 1.00 94.88 85 ASP A CA 1
ATOM 663 C C . ASP A 1 85 ? -13.401 -11.943 15.921 1.00 94.88 85 ASP A C 1
ATOM 665 O O . ASP A 1 85 ? -12.381 -12.632 16.090 1.00 94.88 85 ASP A O 1
ATOM 669 N N . PRO A 1 86 ? -13.662 -10.863 16.680 1.00 93.25 86 PRO A N 1
ATOM 670 C CA . PRO A 1 86 ? -12.769 -10.404 17.735 1.00 93.25 86 PRO A CA 1
ATOM 671 C C . PRO A 1 86 ? -12.803 -11.282 18.993 1.00 93.25 86 PRO A C 1
ATOM 673 O O . PRO A 1 86 ? -11.890 -11.196 19.814 1.00 93.25 86 PRO A O 1
ATOM 676 N N . LEU A 1 87 ? -13.829 -12.125 19.165 1.00 92.62 87 LEU A N 1
ATOM 677 C CA . LEU A 1 87 ? -13.956 -13.034 20.303 1.00 92.62 87 LEU A CA 1
ATOM 678 C C . LEU A 1 87 ? -13.009 -14.229 20.165 1.00 92.62 87 LEU A C 1
ATOM 680 O O . LEU A 1 87 ? -12.388 -14.633 21.147 1.00 92.62 87 LEU A O 1
ATOM 684 N N . ILE A 1 88 ? -12.887 -14.791 18.959 1.00 93.38 88 ILE A N 1
ATOM 685 C CA . ILE A 1 88 ? -11.979 -15.923 18.689 1.00 93.38 88 ILE A CA 1
ATOM 686 C C . ILE A 1 88 ? -10.645 -15.494 18.060 1.00 93.38 88 ILE A C 1
ATOM 688 O O . ILE A 1 88 ? -9.713 -16.296 17.979 1.00 93.38 88 ILE A O 1
ATOM 692 N N . GLY A 1 89 ? -10.544 -14.249 17.593 1.00 92.19 89 GLY A N 1
ATOM 693 C CA . GLY A 1 89 ? -9.339 -13.691 16.987 1.00 92.19 89 GLY A CA 1
ATOM 694 C C . GLY A 1 89 ? -9.039 -14.232 15.587 1.00 92.19 89 GLY A C 1
ATOM 695 O O . GLY A 1 89 ? -7.876 -14.530 15.272 1.00 92.19 89 GLY A O 1
ATOM 696 N N . ARG A 1 90 ? -10.072 -14.439 14.756 1.00 92.38 90 ARG A N 1
ATOM 697 C CA . ARG A 1 90 ? -9.965 -15.077 13.426 1.00 92.38 90 ARG A CA 1
ATOM 698 C C . ARG A 1 90 ? -10.922 -14.480 12.403 1.00 92.38 90 ARG A C 1
ATOM 700 O O . ARG A 1 90 ? -11.969 -13.959 12.756 1.00 92.38 90 ARG A O 1
ATOM 707 N N . PHE A 1 91 ? -10.593 -14.634 11.126 1.00 91.56 91 PHE A N 1
ATOM 708 C CA . PHE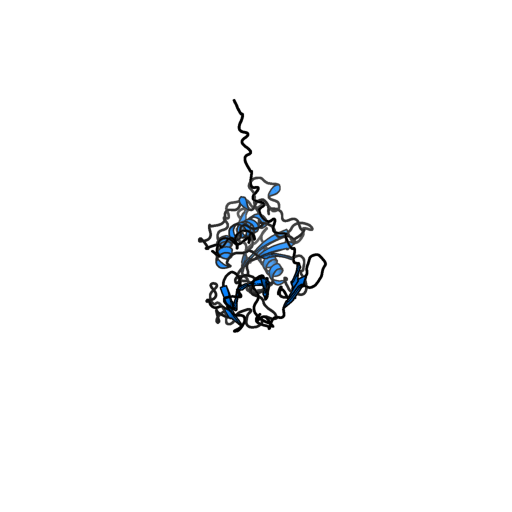 A 1 91 ? -11.526 -14.372 10.029 1.00 91.56 91 PHE A CA 1
ATOM 709 C C . PHE A 1 91 ? -12.508 -15.531 9.829 1.00 91.56 91 PHE A C 1
ATOM 711 O O . PHE A 1 91 ? -12.164 -16.682 10.095 1.00 91.56 91 PHE A O 1
ATOM 718 N N . TYR A 1 92 ? -13.704 -15.247 9.304 1.00 89.12 92 TYR A N 1
ATOM 719 C CA . TYR A 1 92 ? -14.680 -16.288 8.936 1.00 89.12 92 TYR A CA 1
ATOM 720 C C . TYR A 1 92 ? -14.493 -16.868 7.537 1.00 89.12 92 TYR A C 1
ATOM 722 O O . TYR A 1 92 ? -15.006 -17.944 7.227 1.00 89.12 92 TYR A O 1
ATOM 730 N N . SER A 1 93 ? -13.744 -16.179 6.685 1.00 82.81 93 SER A N 1
ATOM 731 C CA . SER A 1 93 ? -13.424 -16.637 5.342 1.00 82.81 93 SER A CA 1
ATOM 732 C C . SER A 1 93 ? -11.928 -16.869 5.192 1.00 82.81 93 SER A C 1
ATOM 734 O O . SER A 1 93 ? -11.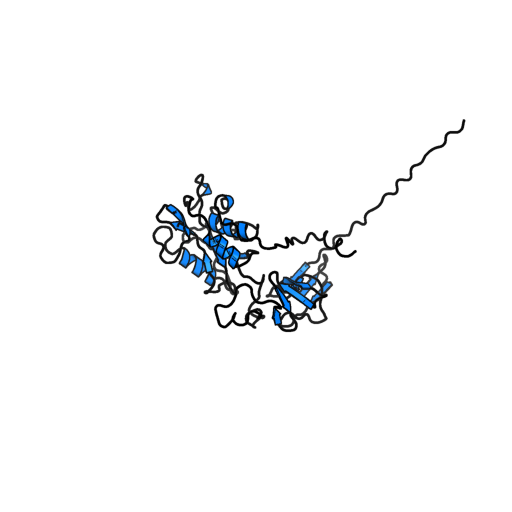096 -16.253 5.860 1.00 82.81 93 SER A O 1
ATOM 736 N N . ASN A 1 94 ? -11.594 -17.788 4.288 1.00 81.50 94 ASN A N 1
ATOM 737 C CA . ASN A 1 94 ? -10.216 -18.010 3.887 1.00 81.50 94 ASN A CA 1
ATOM 738 C C . ASN A 1 94 ? -9.623 -16.734 3.289 1.00 81.50 94 ASN A C 1
ATOM 740 O O . ASN A 1 94 ? -10.259 -16.087 2.456 1.00 81.50 94 ASN A O 1
ATOM 744 N N . ASP A 1 95 ? -8.367 -16.458 3.630 1.00 71.56 95 ASP A N 1
ATOM 745 C CA . ASP A 1 95 ? -7.582 -15.415 2.985 1.00 71.56 95 ASP A CA 1
ATOM 746 C C . ASP A 1 95 ? -7.540 -15.607 1.457 1.00 71.56 95 ASP A C 1
ATOM 748 O O . ASP A 1 95 ? -7.052 -16.653 0.999 1.00 71.56 95 ASP A O 1
ATOM 752 N N . PRO A 1 96 ? -8.041 -14.651 0.651 1.00 62.84 96 PRO A N 1
ATOM 753 C CA . PRO A 1 96 ? -8.031 -14.760 -0.804 1.00 62.84 96 PRO A CA 1
ATOM 754 C C . PRO A 1 96 ? -6.615 -14.749 -1.404 1.00 62.84 96 PRO A C 1
ATOM 7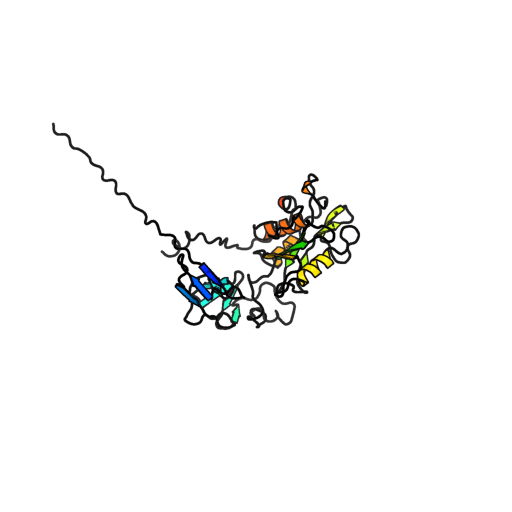56 O O . PRO A 1 96 ? -6.453 -15.237 -2.520 1.00 62.84 96 PRO A O 1
ATOM 759 N N . VAL A 1 97 ? -5.595 -14.271 -0.676 1.00 57.38 97 VAL A N 1
ATOM 760 C CA . VAL A 1 97 ? -4.188 -14.240 -1.123 1.00 57.38 97 VAL A CA 1
ATOM 761 C C . VAL A 1 97 ? -3.580 -15.652 -1.208 1.00 57.38 97 VAL A C 1
ATOM 763 O O . VAL A 1 97 ? -2.647 -15.886 -1.974 1.00 57.38 97 VAL A O 1
ATOM 766 N N . GLY A 1 98 ? -4.151 -16.636 -0.503 1.00 62.16 98 GLY A N 1
ATOM 767 C CA . GLY A 1 98 ? -3.681 -18.027 -0.513 1.00 62.16 98 GLY A CA 1
ATOM 768 C C . GLY A 1 98 ? -2.629 -18.311 0.565 1.00 62.16 98 GLY A C 1
ATOM 769 O O . GLY A 1 98 ? -2.658 -17.700 1.628 1.00 62.16 98 GLY A O 1
ATOM 770 N N . PHE A 1 99 ? -1.745 -19.286 0.327 1.00 62.62 99 PHE A N 1
ATOM 771 C CA . PHE A 1 99 ? -0.648 -19.630 1.241 1.00 62.62 99 PHE A CA 1
ATOM 772 C C . PHE A 1 99 ? 0.691 -19.652 0.490 1.00 62.62 99 PHE A C 1
ATOM 774 O O . PHE A 1 99 ? 0.772 -20.173 -0.621 1.00 62.62 99 PHE A O 1
ATOM 781 N N . ASP A 1 100 ? 1.743 -19.111 1.101 1.00 59.16 100 ASP A N 1
ATOM 782 C CA . ASP A 1 100 ? 3.110 -19.084 0.557 1.00 59.16 100 ASP A CA 1
ATOM 783 C C . ASP A 1 100 ? 4.208 -19.293 1.626 1.00 59.16 100 ASP A C 1
ATOM 785 O O . ASP A 1 100 ? 5.381 -19.438 1.289 1.00 59.16 100 ASP A O 1
ATOM 789 N N . ASN A 1 101 ? 3.852 -19.358 2.917 1.00 52.38 101 ASN A N 1
ATOM 790 C CA . ASN A 1 101 ? 4.747 -19.676 4.032 1.00 52.38 101 ASN A CA 1
ATOM 791 C C . ASN A 1 101 ? 3.981 -20.220 5.255 1.00 52.38 101 ASN A C 1
ATOM 793 O O . ASN A 1 101 ? 2.762 -20.365 5.261 1.00 52.38 101 ASN A O 1
ATOM 797 N N . VAL A 1 102 ? 4.715 -20.528 6.328 1.00 67.06 102 VAL A N 1
ATOM 798 C CA . VAL A 1 102 ? 4.148 -21.050 7.585 1.00 67.06 102 VAL A CA 1
ATOM 799 C C . VAL A 1 102 ? 3.140 -20.090 8.229 1.00 67.06 102 VAL A C 1
ATOM 801 O O . VAL A 1 102 ? 2.190 -20.548 8.860 1.00 67.06 102 VAL A O 1
ATOM 804 N N . HIS A 1 103 ? 3.304 -18.775 8.061 1.00 57.22 103 HIS A N 1
ATOM 805 C CA . HIS A 1 103 ? 2.456 -17.786 8.728 1.00 57.22 103 HIS A CA 1
ATOM 806 C C . HIS A 1 103 ? 1.083 -17.621 8.062 1.00 57.22 103 HIS A C 1
ATOM 808 O O . HIS A 1 103 ? 0.108 -17.401 8.770 1.00 57.22 103 HIS A O 1
ATOM 814 N N . ASN A 1 104 ? 0.971 -17.789 6.739 1.00 60.75 104 ASN A N 1
ATOM 815 C CA . ASN A 1 104 ? -0.317 -17.772 6.026 1.00 60.75 104 ASN A CA 1
ATOM 816 C C . ASN A 1 104 ? -0.849 -19.170 5.667 1.00 60.75 104 ASN A C 1
ATOM 818 O O . ASN A 1 104 ? -1.884 -19.287 5.013 1.00 60.75 104 ASN A O 1
ATOM 822 N N . PHE A 1 105 ? -0.199 -20.239 6.146 1.00 73.62 105 PHE A N 1
ATOM 823 C CA . PHE A 1 105 ? -0.775 -21.585 6.108 1.00 73.62 105 PHE A CA 1
ATOM 824 C C . PHE A 1 105 ? -2.122 -21.622 6.844 1.00 73.62 105 PHE A C 1
ATOM 826 O O . PHE A 1 105 ? -3.093 -22.203 6.356 1.00 73.62 105 PHE A O 1
ATOM 833 N N . ASN A 1 106 ? -2.213 -20.934 7.990 1.00 82.75 106 ASN A N 1
ATOM 834 C CA . ASN A 1 106 ? -3.497 -20.655 8.621 1.00 82.75 106 ASN A CA 1
ATOM 835 C C . ASN A 1 106 ? -4.153 -19.424 7.977 1.00 82.75 106 ASN A C 1
ATOM 837 O O . ASN A 1 106 ? -3.972 -18.289 8.425 1.00 82.75 106 ASN A O 1
ATOM 841 N N . ARG A 1 107 ? -4.974 -19.684 6.960 1.00 82.88 107 ARG A N 1
ATOM 842 C CA . ARG A 1 107 ? -5.696 -18.678 6.162 1.00 82.88 107 ARG A CA 1
ATOM 843 C C . ARG A 1 107 ? -6.820 -17.945 6.906 1.00 82.88 107 ARG A C 1
ATOM 845 O O . ARG A 1 107 ? -7.473 -17.095 6.311 1.00 82.88 107 ARG A O 1
ATOM 852 N N . TYR A 1 108 ? -7.042 -18.264 8.179 1.00 86.94 108 TYR A N 1
ATOM 853 C CA . TYR A 1 108 ? -8.001 -17.587 9.055 1.00 86.94 108 TYR A CA 1
ATOM 854 C C . TYR A 1 108 ? -7.320 -16.715 10.115 1.00 86.94 108 TYR A C 1
ATOM 856 O O . TYR A 1 108 ? -7.998 -16.058 10.905 1.00 86.94 108 TYR A O 1
ATOM 864 N N . SER A 1 109 ? -5.987 -16.751 10.200 1.00 84.25 109 SER A N 1
ATOM 865 C CA . SER A 1 109 ? -5.251 -16.016 11.226 1.00 84.25 109 SER A CA 1
ATOM 866 C C . SER A 1 109 ? -5.277 -14.507 10.974 1.00 84.25 109 SER A C 1
ATOM 868 O O . SER A 1 109 ? -5.187 -14.057 9.837 1.00 84.25 109 SER A O 1
ATOM 870 N N . TYR A 1 110 ? -5.387 -13.737 12.055 1.00 80.56 110 TYR A N 1
ATOM 871 C CA . TYR A 1 110 ? -5.253 -12.283 12.046 1.00 80.56 110 TYR A CA 1
ATOM 872 C C . TYR A 1 110 ? -3.878 -11.891 12.582 1.00 80.56 110 TYR A C 1
ATOM 874 O O . TYR A 1 110 ? -3.401 -12.496 13.553 1.00 80.56 110 TYR A O 1
ATOM 882 N N . ALA A 1 111 ? -3.245 -10.898 11.947 1.00 74.31 111 ALA A N 1
ATOM 883 C CA . ALA A 1 111 ? -2.028 -10.247 12.436 1.00 74.31 111 ALA A CA 1
ATOM 884 C C . ALA A 1 111 ? -0.903 -11.222 12.854 1.00 74.31 111 ALA A C 1
ATOM 886 O O . ALA A 1 111 ? -0.191 -10.988 13.830 1.00 74.31 111 ALA A O 1
ATOM 887 N N . ASN A 1 112 ? -0.770 -12.370 12.175 1.00 75.44 112 ASN A N 1
ATOM 888 C CA . ASN A 1 112 ? 0.180 -13.438 12.524 1.00 75.44 112 ASN A CA 1
ATOM 889 C C . ASN A 1 112 ? 0.147 -13.847 14.019 1.00 75.44 112 ASN A C 1
ATOM 891 O O . ASN A 1 112 ? 1.180 -14.129 14.625 1.00 75.44 112 ASN A O 1
ATOM 895 N N . ASN A 1 113 ? -1.039 -13.840 14.638 1.00 78.81 113 ASN A N 1
ATOM 896 C CA . ASN A 1 113 ? -1.240 -14.075 16.075 1.00 78.81 113 ASN A CA 1
ATOM 897 C C . ASN A 1 113 ? -0.524 -13.087 17.014 1.00 78.81 113 ASN A C 1
ATOM 899 O O . ASN A 1 113 ? -0.396 -13.367 18.204 1.00 78.81 113 ASN A O 1
ATOM 903 N N . ASN A 1 114 ? -0.080 -11.935 16.510 1.00 75.69 114 ASN A N 1
ATOM 904 C CA . ASN A 1 114 ? 0.508 -10.864 17.306 1.00 75.69 114 ASN A CA 1
ATOM 905 C C . ASN A 1 114 ? -0.160 -9.511 16.981 1.00 75.69 114 ASN A C 1
ATOM 907 O O . ASN A 1 114 ? 0.470 -8.635 16.381 1.00 75.69 114 ASN A O 1
ATOM 911 N N . PRO A 1 115 ? -1.427 -9.327 17.398 1.00 75.75 115 PRO A N 1
ATOM 912 C CA . PRO A 1 115 ? -2.222 -8.132 17.102 1.00 75.75 115 PRO A CA 1
ATOM 913 C C . PRO A 1 115 ? -1.772 -6.877 17.868 1.00 75.75 115 PRO A C 1
ATOM 915 O O . PRO A 1 115 ? -2.276 -5.789 17.631 1.00 75.75 115 PRO A O 1
ATOM 918 N N . TYR A 1 116 ? -0.807 -7.009 18.785 1.00 67.25 116 TYR A N 1
ATOM 919 C CA . TYR A 1 116 ? -0.128 -5.863 19.396 1.00 67.25 116 TYR A CA 1
ATOM 920 C C . TYR A 1 116 ? 0.892 -5.220 18.461 1.00 67.25 116 TYR A C 1
ATOM 922 O O . TYR A 1 116 ? 1.191 -4.035 18.596 1.00 67.25 116 TYR A O 1
ATOM 930 N N . LYS A 1 117 ? 1.483 -6.024 17.571 1.00 59.16 117 LYS A N 1
ATOM 931 C CA . LYS A 1 117 ? 2.560 -5.597 16.679 1.00 59.16 117 LYS A CA 1
ATOM 932 C C . LYS A 1 117 ? 2.077 -5.386 15.249 1.00 59.16 117 LYS A C 1
ATOM 934 O O . LYS A 1 117 ? 2.612 -4.521 14.562 1.00 59.16 117 LYS A O 1
ATOM 939 N N . TYR A 1 118 ? 1.122 -6.193 14.800 1.00 59.91 118 TYR A N 1
ATOM 940 C CA . TYR A 1 118 ? 0.633 -6.183 13.427 1.00 59.91 118 TYR A CA 1
ATOM 941 C C . TYR A 1 118 ? -0.865 -5.876 13.399 1.00 59.91 118 TYR A C 1
ATOM 943 O O . TYR A 1 118 ? -1.601 -6.267 14.302 1.00 59.91 118 TYR A O 1
ATOM 951 N N . ILE A 1 119 ? -1.295 -5.194 12.345 1.00 61.75 119 ILE A N 1
ATOM 952 C CA . ILE A 1 119 ? -2.698 -4.942 12.004 1.00 61.75 119 ILE A CA 1
ATOM 953 C C . ILE A 1 119 ? -2.939 -5.463 10.584 1.00 61.75 119 ILE A C 1
ATOM 955 O O . ILE A 1 119 ? -1.969 -5.683 9.861 1.00 61.75 119 ILE A O 1
ATOM 959 N N . ASP A 1 120 ? -4.198 -5.671 10.203 1.00 63.56 120 ASP A N 1
ATOM 960 C CA . ASP A 1 120 ? -4.601 -5.994 8.824 1.00 63.56 120 ASP A CA 1
ATOM 961 C C . ASP A 1 120 ? -5.482 -4.840 8.291 1.00 63.56 120 ASP A C 1
ATOM 963 O O . ASP A 1 120 ? -6.704 -4.922 8.413 1.00 63.56 120 ASP A O 1
ATOM 967 N N . PRO A 1 121 ? -4.889 -3.723 7.809 1.00 57.69 121 PRO A N 1
ATOM 968 C CA . PRO A 1 121 ? -5.577 -2.442 7.567 1.00 57.69 121 PRO A CA 1
ATOM 969 C C . PRO A 1 121 ? -6.761 -2.483 6.593 1.00 57.69 121 PRO A C 1
ATOM 971 O O . PRO A 1 121 ? -7.637 -1.620 6.653 1.00 57.69 121 PRO A O 1
ATOM 974 N N . ASP A 1 122 ? -6.792 -3.463 5.700 1.00 57.06 122 ASP A N 1
ATOM 975 C CA . ASP A 1 122 ? -7.783 -3.605 4.626 1.00 57.06 122 ASP A CA 1
ATOM 976 C C . ASP A 1 122 ? -8.037 -5.075 4.232 1.00 57.06 122 ASP A C 1
ATOM 978 O O . ASP A 1 122 ? -8.807 -5.382 3.311 1.00 57.06 122 ASP A O 1
ATOM 982 N N . GLY A 1 123 ? -7.399 -6.021 4.928 1.00 56.53 123 GLY A N 1
ATOM 983 C CA . GLY A 1 123 ? -7.386 -7.422 4.538 1.00 56.53 123 GLY A CA 1
ATOM 984 C C . GLY A 1 123 ? -6.364 -7.765 3.448 1.00 56.53 123 GLY A C 1
ATOM 985 O O . GLY A 1 123 ? -6.386 -8.925 3.016 1.00 56.53 123 GLY A O 1
ATOM 986 N N . ARG A 1 124 ? -5.599 -6.782 2.913 1.00 60.81 124 ARG A N 1
ATOM 987 C CA . ARG A 1 124 ? -4.776 -6.819 1.675 1.00 60.81 124 ARG A CA 1
ATOM 988 C C . ARG A 1 124 ? -3.792 -5.616 1.530 1.00 60.81 124 ARG A C 1
ATOM 990 O O . ARG A 1 124 ? -4.102 -4.636 0.868 1.00 60.81 124 ARG A O 1
ATOM 997 N N . ASP A 1 125 ? -2.545 -5.718 1.974 1.00 67.56 125 ASP A N 1
ATOM 998 C CA . ASP A 1 125 ? -1.627 -4.560 2.020 1.00 67.56 125 ASP A CA 1
ATOM 999 C C . ASP A 1 125 ? -0.939 -4.188 0.670 1.00 67.56 125 ASP A C 1
ATOM 1001 O O . ASP A 1 125 ? 0.159 -4.666 0.331 1.00 67.56 125 ASP A O 1
ATOM 1005 N N . SER A 1 126 ? -1.530 -3.237 -0.071 1.00 85.06 126 SER A N 1
ATOM 1006 C CA . SER A 1 126 ? -0.928 -2.588 -1.253 1.00 85.06 126 SER A CA 1
ATOM 1007 C C . SER A 1 126 ? -0.709 -1.075 -1.078 1.00 85.06 126 SER A C 1
ATOM 1009 O O . SER A 1 126 ? -1.552 -0.347 -0.559 1.00 85.06 126 SER A O 1
ATOM 1011 N N . PHE A 1 127 ? 0.424 -0.558 -1.568 1.00 89.38 127 PHE A N 1
ATOM 1012 C CA . PHE A 1 127 ? 0.855 0.828 -1.349 1.00 89.38 127 PHE A CA 1
ATOM 1013 C C . PHE A 1 127 ? 1.388 1.501 -2.616 1.00 89.38 127 PHE A C 1
ATOM 1015 O O . PHE A 1 127 ? 2.165 0.924 -3.378 1.00 89.38 127 PHE A O 1
ATOM 1022 N N . LEU A 1 128 ? 1.049 2.782 -2.783 1.00 92.88 128 LEU A N 1
ATOM 1023 C CA . LEU A 1 128 ? 1.794 3.707 -3.631 1.00 92.88 128 LEU A CA 1
ATOM 1024 C C . LEU A 1 128 ? 2.850 4.376 -2.756 1.00 92.88 128 LEU A C 1
ATOM 1026 O O . LEU A 1 128 ? 2.518 5.101 -1.817 1.00 92.88 128 LEU A O 1
ATOM 1030 N N . VAL A 1 129 ? 4.117 4.143 -3.068 1.00 93.12 129 VAL A N 1
ATOM 1031 C CA . VAL A 1 129 ? 5.253 4.597 -2.264 1.00 93.12 129 VAL A CA 1
ATOM 1032 C C . VAL A 1 129 ? 6.046 5.622 -3.057 1.00 93.12 129 VAL A C 1
ATOM 1034 O O . VAL A 1 129 ? 6.161 5.523 -4.272 1.00 93.12 129 VAL A O 1
ATOM 1037 N N . SER A 1 130 ? 6.580 6.623 -2.371 1.00 93.25 130 SER A N 1
ATOM 1038 C CA . SER A 1 130 ? 7.390 7.704 -2.916 1.00 93.25 130 SER A CA 1
ATOM 1039 C C . SER A 1 130 ? 8.649 7.847 -2.075 1.00 93.25 130 SER A C 1
ATOM 1041 O O . SER A 1 130 ? 8.567 8.043 -0.866 1.00 93.25 130 SER A O 1
ATOM 1043 N N . ARG A 1 131 ? 9.815 7.857 -2.715 1.00 92.00 131 ARG A N 1
ATOM 1044 C CA . ARG A 1 131 ? 11.105 8.156 -2.077 1.00 92.00 131 ARG A CA 1
ATOM 1045 C C . ARG A 1 131 ? 11.802 9.320 -2.766 1.00 92.00 131 ARG A C 1
ATOM 1047 O O . ARG A 1 131 ? 11.555 9.577 -3.943 1.00 92.00 131 ARG A O 1
ATOM 1054 N N . ALA A 1 132 ? 12.730 9.973 -2.079 1.00 88.44 132 ALA A N 1
ATOM 1055 C CA . ALA A 1 132 ? 13.615 10.942 -2.720 1.00 88.44 132 ALA A CA 1
ATOM 1056 C C . ALA A 1 132 ? 14.463 10.287 -3.835 1.00 88.44 132 ALA A C 1
ATOM 1058 O O . ALA A 1 132 ? 14.974 9.167 -3.692 1.00 88.44 132 ALA A O 1
ATOM 1059 N N . LEU A 1 133 ? 14.635 10.988 -4.960 1.00 83.44 133 LEU A N 1
ATOM 1060 C CA . LEU A 1 133 ? 15.579 10.594 -6.006 1.00 83.44 133 LEU A CA 1
ATOM 1061 C C . LEU A 1 133 ? 17.007 10.898 -5.555 1.00 83.44 133 LEU A C 1
ATOM 1063 O O . LEU A 1 133 ? 17.340 12.024 -5.183 1.00 83.44 133 LEU A O 1
ATOM 1067 N N . LYS A 1 134 ? 17.890 9.904 -5.657 1.00 74.50 134 LYS A N 1
ATOM 1068 C CA . LYS A 1 134 ? 19.309 10.074 -5.347 1.00 74.50 134 LYS A CA 1
ATOM 1069 C C . LYS A 1 134 ? 19.912 11.163 -6.243 1.00 74.50 134 LYS A C 1
ATOM 1071 O O . LYS A 1 134 ? 19.862 11.061 -7.465 1.00 74.50 134 LYS A O 1
ATOM 1076 N N . GLY A 1 135 ? 20.471 12.208 -5.631 1.00 70.06 135 GLY A N 1
ATOM 1077 C CA . GLY A 1 135 ? 21.066 13.342 -6.348 1.00 70.06 135 GLY A CA 1
ATOM 1078 C C . GLY A 1 135 ? 20.078 14.423 -6.808 1.00 70.06 135 GLY A C 1
ATOM 1079 O O . GLY A 1 135 ? 20.503 15.364 -7.472 1.00 70.06 135 GLY A O 1
ATOM 1080 N N . SER A 1 136 ? 18.793 14.335 -6.443 1.00 71.75 136 SER A N 1
ATOM 1081 C CA . SER A 1 136 ? 17.814 15.408 -6.649 1.00 71.75 136 SER A CA 1
ATOM 1082 C C . SER A 1 136 ? 17.321 15.940 -5.301 1.00 71.75 136 SER A C 1
ATOM 1084 O O . SER A 1 136 ? 16.767 15.170 -4.521 1.00 71.75 136 SER A O 1
ATOM 1086 N N . PRO A 1 137 ? 17.474 17.244 -5.006 1.00 65.81 137 PRO A N 1
ATOM 1087 C CA . PRO A 1 137 ? 17.041 17.809 -3.728 1.00 65.81 137 PRO A CA 1
ATOM 1088 C C . PRO A 1 137 ? 15.518 17.982 -3.618 1.00 65.81 137 PRO A C 1
ATOM 1090 O O . PRO A 1 137 ? 15.020 18.259 -2.534 1.00 65.81 137 PRO A O 1
ATOM 1093 N N . ILE A 1 138 ? 14.782 17.862 -4.730 1.00 72.25 138 ILE A N 1
ATOM 1094 C CA . ILE A 1 138 ? 13.341 18.166 -4.791 1.00 72.25 138 ILE A CA 1
ATOM 1095 C C . ILE A 1 138 ? 12.498 17.069 -5.445 1.00 72.25 138 ILE A C 1
ATOM 1097 O O . ILE A 1 138 ? 11.284 17.058 -5.263 1.00 72.25 138 ILE A O 1
ATOM 1101 N N . GLY A 1 139 ? 13.113 16.192 -6.241 1.00 84.56 139 GLY A N 1
ATOM 1102 C CA . GLY A 1 139 ? 12.409 15.201 -7.047 1.00 84.56 139 GLY A CA 1
ATOM 1103 C C . GLY A 1 139 ? 12.231 13.877 -6.316 1.00 84.56 139 GLY A C 1
ATOM 1104 O O . GLY A 1 139 ? 13.194 13.336 -5.777 1.00 84.56 139 GLY A O 1
ATOM 1105 N N . ASN A 1 140 ? 11.029 13.322 -6.389 1.00 91.19 140 ASN A N 1
ATOM 1106 C CA . ASN A 1 140 ? 10.696 12.010 -5.856 1.00 91.19 140 ASN A CA 1
ATOM 1107 C C . ASN A 1 140 ? 10.461 10.986 -6.968 1.00 91.19 140 ASN A C 1
ATOM 1109 O O . ASN A 1 140 ? 10.090 11.328 -8.097 1.00 91.19 140 ASN A O 1
ATOM 1113 N N . HIS A 1 141 ? 10.672 9.725 -6.611 1.00 92.12 141 HIS A N 1
ATOM 1114 C CA . HIS A 1 141 ? 10.397 8.550 -7.420 1.00 92.12 141 HIS A CA 1
ATOM 1115 C C . HIS A 1 141 ? 9.342 7.691 -6.736 1.00 92.12 141 HIS A C 1
ATOM 1117 O O . HIS A 1 141 ? 9.500 7.330 -5.567 1.00 92.12 141 HIS A O 1
ATOM 1123 N N . ASN A 1 142 ? 8.293 7.367 -7.483 1.00 94.75 142 ASN A N 1
ATOM 1124 C CA . ASN A 1 142 ? 7.165 6.584 -7.031 1.00 94.75 142 ASN A CA 1
ATOM 1125 C C . ASN A 1 142 ? 7.229 5.169 -7.598 1.00 94.75 142 ASN A C 1
ATOM 1127 O O . ASN A 1 142 ? 7.596 4.954 -8.756 1.00 94.75 142 ASN A O 1
ATOM 1131 N N . PHE A 1 143 ? 6.788 4.221 -6.786 1.00 96.44 143 PHE A N 1
ATOM 1132 C CA . PHE A 1 143 ? 6.712 2.806 -7.110 1.00 96.44 143 PHE A CA 1
ATOM 1133 C C . PHE A 1 143 ? 5.529 2.170 -6.375 1.00 96.44 143 PHE A C 1
ATOM 1135 O O . PHE A 1 143 ? 4.911 2.792 -5.506 1.00 96.44 143 PHE A O 1
ATOM 1142 N N . ILE A 1 144 ? 5.182 0.944 -6.756 1.00 96.69 144 ILE A N 1
ATOM 1143 C CA . ILE A 1 144 ? 4.064 0.203 -6.169 1.00 96.69 144 ILE A CA 1
ATOM 1144 C C . ILE A 1 144 ? 4.610 -0.936 -5.320 1.00 96.69 144 ILE A C 1
ATOM 1146 O O . ILE A 1 144 ? 5.536 -1.638 -5.726 1.00 96.69 144 ILE A O 1
ATOM 1150 N N . VAL A 1 145 ? 4.003 -1.137 -4.159 1.00 94.12 145 VAL A N 1
ATOM 1151 C CA . VAL A 1 145 ? 4.225 -2.300 -3.304 1.00 94.12 145 VAL A CA 1
ATOM 1152 C C . VAL A 1 145 ? 2.911 -3.052 -3.159 1.00 94.12 145 VAL A C 1
ATOM 1154 O O . VAL A 1 145 ? 1.855 -2.439 -3.078 1.00 94.12 145 VAL A O 1
ATOM 1157 N N . SER A 1 146 ? 2.973 -4.378 -3.159 1.00 90.25 146 SER A N 1
ATOM 1158 C CA . SER A 1 146 ? 1.834 -5.256 -2.860 1.00 90.25 146 SER A CA 1
ATOM 1159 C C . SER A 1 146 ? 2.327 -6.481 -2.104 1.00 90.25 146 SER A C 1
ATOM 1161 O O . SER A 1 146 ? 3.527 -6.775 -2.146 1.00 90.25 146 SER A O 1
ATOM 1163 N N . HIS A 1 147 ? 1.417 -7.253 -1.519 1.00 82.69 147 HIS A N 1
ATOM 1164 C CA . HIS A 1 147 ? 1.741 -8.454 -0.743 1.00 82.69 147 HIS A CA 1
ATOM 1165 C C . HIS A 1 147 ? 2.685 -8.146 0.422 1.00 82.69 147 HIS A C 1
ATOM 1167 O O . HIS A 1 147 ? 3.490 -8.992 0.815 1.00 82.69 147 HIS A O 1
ATOM 1173 N N . ALA A 1 148 ? 2.646 -6.916 0.931 1.00 79.56 148 ALA A N 1
ATOM 1174 C CA . ALA A 1 148 ? 3.294 -6.617 2.191 1.00 79.56 148 ALA A CA 1
ATOM 1175 C C . ALA A 1 148 ? 2.484 -7.265 3.319 1.00 79.56 148 ALA A C 1
ATOM 1177 O O . ALA A 1 148 ? 1.286 -7.459 3.195 1.00 79.56 148 ALA A O 1
ATOM 1178 N N . LYS A 1 149 ? 3.129 -7.648 4.417 1.00 68.44 149 LYS A N 1
ATOM 1179 C CA . LYS A 1 149 ? 2.419 -8.057 5.647 1.00 68.44 149 LYS A CA 1
ATOM 1180 C C . LYS A 1 149 ? 2.455 -6.996 6.739 1.00 68.44 149 LYS A C 1
ATOM 1182 O O . LYS A 1 149 ? 1.868 -7.164 7.804 1.00 68.44 149 LYS A O 1
ATOM 1187 N N . TYR A 1 150 ? 3.319 -6.013 6.540 1.00 67.38 150 TYR A N 1
ATOM 1188 C CA . TYR A 1 150 ? 3.585 -4.885 7.411 1.00 67.38 150 TYR A CA 1
ATOM 1189 C C . TYR A 1 150 ? 4.436 -3.878 6.631 1.00 67.38 150 TYR A C 1
ATOM 1191 O O . TYR A 1 150 ? 5.107 -4.229 5.653 1.00 67.38 150 TYR A O 1
ATOM 1199 N N . LEU A 1 151 ? 4.445 -2.621 7.078 1.00 75.12 151 LEU A N 1
ATOM 1200 C CA . LEU A 1 151 ? 5.309 -1.586 6.508 1.00 75.12 151 LEU A CA 1
ATOM 1201 C C . LEU A 1 151 ? 6.779 -2.019 6.572 1.00 75.12 151 LEU A C 1
ATOM 1203 O O . LEU A 1 151 ? 7.281 -2.364 7.640 1.00 75.12 151 LEU A O 1
ATOM 1207 N N . GLY A 1 152 ? 7.441 -2.017 5.416 1.00 78.88 152 GLY A N 1
ATOM 1208 C CA . GLY A 1 152 ? 8.832 -2.444 5.280 1.00 78.88 152 GLY A CA 1
ATOM 1209 C C . GLY A 1 152 ? 9.062 -3.953 5.214 1.00 78.88 152 GLY A C 1
ATOM 1210 O O . GLY A 1 152 ? 10.203 -4.390 5.351 1.00 78.88 152 GLY A O 1
ATOM 1211 N N . ASP A 1 153 ? 8.026 -4.765 4.971 1.00 80.75 153 ASP A N 1
ATOM 1212 C CA . ASP A 1 153 ? 8.189 -6.208 4.759 1.00 80.75 153 ASP A CA 1
ATOM 1213 C C . ASP A 1 153 ? 9.183 -6.504 3.615 1.00 80.75 153 ASP A C 1
ATOM 1215 O O . ASP A 1 153 ? 8.903 -6.158 2.461 1.00 80.75 153 ASP A O 1
ATOM 121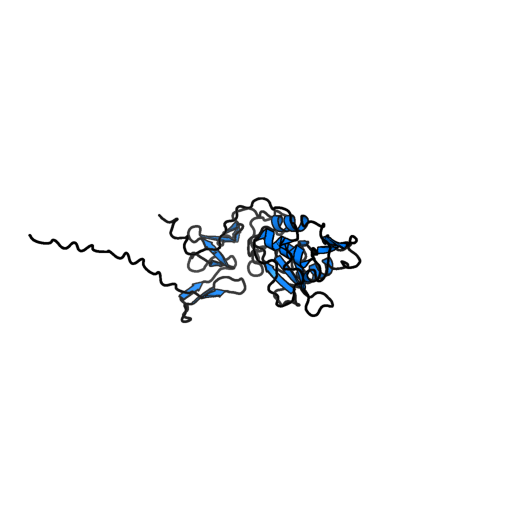9 N N . PRO A 1 154 ? 10.329 -7.164 3.887 1.00 83.12 154 PRO A N 1
ATOM 1220 C CA . PRO A 1 154 ? 11.320 -7.480 2.861 1.00 83.12 154 PRO A CA 1
ATOM 1221 C C . PRO A 1 154 ? 10.826 -8.494 1.825 1.00 83.12 154 PRO A C 1
ATOM 1223 O O . PRO A 1 154 ? 11.458 -8.637 0.780 1.00 83.12 154 PRO A O 1
ATOM 1226 N N . ASN A 1 155 ? 9.716 -9.186 2.093 1.00 82.81 155 ASN A N 1
ATOM 1227 C CA . ASN A 1 155 ? 9.114 -10.157 1.182 1.00 82.81 155 ASN A CA 1
ATOM 1228 C C . ASN A 1 155 ? 8.003 -9.557 0.309 1.00 82.81 155 ASN A C 1
ATOM 1230 O O . ASN A 1 155 ? 7.452 -10.265 -0.537 1.00 82.81 155 ASN A O 1
ATOM 1234 N N . ALA A 1 156 ? 7.675 -8.274 0.489 1.00 87.75 156 ALA A N 1
ATOM 1235 C CA . ALA A 1 156 ? 6.688 -7.601 -0.341 1.00 87.75 156 ALA A CA 1
ATOM 1236 C C . ALA A 1 156 ? 7.143 -7.539 -1.808 1.00 87.75 156 ALA A C 1
ATOM 1238 O O . ALA A 1 156 ? 8.333 -7.453 -2.128 1.00 87.75 156 ALA A O 1
ATOM 1239 N N . LYS A 1 157 ? 6.183 -7.534 -2.734 1.00 92.75 157 LYS A N 1
ATOM 1240 C CA . LYS A 1 157 ? 6.465 -7.363 -4.162 1.00 92.75 157 LYS A CA 1
ATOM 1241 C C . LYS A 1 157 ? 6.587 -5.882 -4.487 1.00 92.75 157 LYS A C 1
ATOM 1243 O O . LYS A 1 157 ? 5.601 -5.153 -4.409 1.00 92.75 157 LYS A O 1
ATOM 1248 N N . VAL A 1 158 ? 7.776 -5.480 -4.925 1.00 95.75 158 VAL A N 1
ATOM 1249 C CA . VAL A 1 158 ? 8.081 -4.119 -5.379 1.00 95.75 158 VAL A CA 1
ATOM 1250 C C . VAL A 1 158 ? 8.013 -4.056 -6.903 1.00 95.75 158 VAL A C 1
ATOM 1252 O O . VAL A 1 158 ? 8.779 -4.730 -7.598 1.00 95.75 158 VAL A O 1
ATOM 1255 N N . TYR A 1 159 ? 7.106 -3.228 -7.415 1.00 96.69 159 TYR A N 1
ATOM 1256 C CA . TYR A 1 159 ? 6.971 -2.901 -8.830 1.00 96.69 159 TYR A CA 1
ATOM 1257 C C . TYR A 1 159 ? 7.510 -1.500 -9.080 1.00 96.69 159 TYR A C 1
ATOM 1259 O O . TYR A 1 159 ? 6.945 -0.501 -8.631 1.00 96.69 159 TYR A O 1
ATOM 1267 N N . SER A 1 160 ? 8.613 -1.455 -9.814 1.00 95.69 160 SER A N 1
ATOM 1268 C CA . SER A 1 160 ? 9.319 -0.236 -10.172 1.00 95.69 160 SER A CA 1
ATOM 1269 C C . SER A 1 160 ? 9.335 -0.076 -11.683 1.00 95.69 160 SER A C 1
ATOM 1271 O O . SER A 1 160 ? 9.432 -1.065 -12.412 1.00 95.69 160 SER A O 1
ATOM 1273 N N . TRP A 1 161 ? 9.285 1.168 -12.151 1.00 95.62 161 TRP A N 1
ATOM 1274 C CA . TRP A 1 161 ? 9.415 1.499 -13.566 1.00 95.62 161 TRP A CA 1
ATOM 1275 C C . TRP A 1 161 ? 10.590 2.438 -13.793 1.00 95.62 161 TRP A C 1
ATOM 1277 O O . TRP A 1 161 ? 10.944 3.243 -12.935 1.00 95.62 161 TRP A O 1
ATOM 1287 N N . GLY A 1 162 ? 11.169 2.372 -14.983 1.00 93.94 162 GLY A N 1
ATOM 1288 C CA . GLY A 1 162 ? 12.303 3.195 -15.373 1.00 93.94 162 GLY A CA 1
ATOM 1289 C C . GLY A 1 162 ? 12.504 3.218 -16.887 1.00 93.94 162 GLY A C 1
ATOM 1290 O O . GLY A 1 162 ? 11.679 2.680 -17.634 1.00 93.94 162 GLY A O 1
ATOM 1291 N N . PRO A 1 163 ? 13.574 3.875 -17.361 1.00 93.69 163 PRO A N 1
ATOM 1292 C CA . PRO A 1 163 ? 13.936 3.854 -18.770 1.00 93.69 163 PRO A CA 1
ATOM 1293 C C . PRO A 1 163 ? 14.513 2.486 -19.152 1.00 93.69 163 PRO A C 1
ATOM 1295 O O . PRO A 1 163 ? 15.541 2.066 -18.626 1.00 93.69 163 PRO A O 1
ATOM 1298 N N . LEU A 1 164 ? 13.884 1.816 -20.110 1.00 90.12 164 LEU A N 1
ATOM 1299 C CA . LEU A 1 164 ? 14.447 0.640 -20.767 1.00 90.12 164 LEU A CA 1
ATOM 1300 C C . LEU A 1 164 ? 15.546 1.046 -21.760 1.00 90.12 164 LEU A C 1
ATOM 1302 O O . LEU A 1 164 ? 15.640 2.208 -22.159 1.00 90.12 164 LEU A O 1
ATOM 1306 N N . GLU A 1 165 ? 16.329 0.075 -22.236 1.00 86.88 165 GLU A N 1
ATOM 1307 C CA . GLU A 1 165 ? 17.356 0.296 -23.272 1.00 86.88 165 GLU A CA 1
ATOM 1308 C C . GLU A 1 165 ? 16.779 0.912 -24.557 1.00 86.88 165 GLU A C 1
ATOM 1310 O O . GLU A 1 165 ? 17.437 1.699 -25.233 1.00 86.88 165 GLU A O 1
ATOM 1315 N N . SER A 1 166 ? 15.508 0.628 -24.855 1.00 88.00 166 SER A N 1
ATOM 1316 C CA . SER A 1 166 ? 14.760 1.218 -25.971 1.00 88.00 166 SER A CA 1
ATOM 1317 C C . SER A 1 166 ? 14.422 2.708 -25.787 1.00 88.00 166 SER A C 1
ATOM 1319 O O . SER A 1 166 ? 13.832 3.322 -26.678 1.00 88.00 166 SER A O 1
ATOM 1321 N N . GLY A 1 167 ? 14.722 3.298 -24.625 1.00 89.94 167 GLY A N 1
ATOM 1322 C CA . GLY A 1 167 ? 14.305 4.650 -24.238 1.00 89.94 167 GLY A CA 1
ATOM 1323 C C . GLY A 1 167 ? 12.816 4.765 -23.886 1.00 89.94 167 GLY A C 1
ATOM 1324 O O . GLY A 1 167 ? 12.309 5.870 -23.655 1.00 89.94 167 GLY A O 1
ATOM 1325 N N . LYS A 1 168 ? 12.095 3.640 -23.855 1.00 92.69 168 LYS A N 1
ATOM 1326 C CA . LYS A 1 168 ? 10.700 3.558 -23.414 1.00 92.69 168 LYS A CA 1
ATOM 1327 C C . LYS A 1 168 ? 10.618 3.406 -21.900 1.00 92.69 168 LYS A C 1
ATOM 1329 O O . LYS A 1 168 ? 11.574 2.986 -21.257 1.00 92.69 168 LYS A O 1
ATOM 1334 N N . MET A 1 169 ? 9.478 3.777 -21.332 1.00 94.31 169 MET A N 1
ATOM 1335 C CA . MET A 1 169 ? 9.159 3.454 -19.944 1.00 94.31 169 MET A CA 1
ATOM 1336 C C . MET A 1 169 ? 8.803 1.968 -19.853 1.00 94.31 169 MET A C 1
ATOM 1338 O O . MET A 1 169 ? 8.050 1.489 -20.694 1.00 94.31 169 MET A O 1
ATOM 1342 N N . GLY A 1 170 ? 9.303 1.267 -18.839 1.00 93.94 170 GLY A N 1
ATOM 1343 C CA . GLY A 1 170 ? 8.939 -0.124 -18.576 1.00 93.94 170 GLY A CA 1
ATOM 1344 C C . GLY A 1 170 ? 9.320 -0.587 -17.180 1.00 93.94 170 GLY A C 1
ATOM 1345 O O . GLY A 1 170 ? 9.900 0.189 -16.416 1.00 93.94 170 GLY A O 1
ATOM 1346 N N . LEU A 1 171 ? 8.938 -1.819 -16.839 1.00 94.12 171 LEU A N 1
ATOM 1347 C CA . LEU A 1 171 ? 9.267 -2.423 -15.548 1.00 94.12 171 LEU A CA 1
ATOM 1348 C C . LEU A 1 171 ? 10.780 -2.607 -15.420 1.00 94.12 171 LEU A C 1
ATOM 1350 O O . LEU A 1 171 ? 11.461 -3.008 -16.365 1.00 94.12 171 LEU A O 1
ATOM 1354 N N . VAL A 1 172 ? 11.300 -2.340 -14.225 1.00 93.50 172 VAL A N 1
ATOM 1355 C CA . VAL A 1 172 ? 12.718 -2.514 -13.906 1.00 93.50 172 VAL A CA 1
ATOM 1356 C C . VAL A 1 172 ? 12.903 -3.450 -12.717 1.00 93.50 172 VAL A C 1
ATOM 1358 O O . VAL A 1 172 ? 12.048 -3.571 -11.841 1.00 93.50 172 VAL A O 1
ATOM 1361 N N . ASN A 1 173 ? 14.031 -4.144 -12.721 1.00 90.81 173 ASN A N 1
ATOM 1362 C CA . ASN A 1 173 ? 14.455 -5.167 -11.784 1.00 90.81 173 ASN A CA 1
ATOM 1363 C C . ASN A 1 173 ? 15.983 -5.079 -11.575 1.00 90.81 173 ASN A C 1
ATOM 1365 O O . ASN A 1 173 ? 16.658 -4.207 -12.127 1.00 90.81 173 ASN A O 1
ATOM 1369 N N . HIS A 1 174 ? 16.528 -6.010 -10.793 1.00 87.31 174 HIS A N 1
ATOM 1370 C CA . HIS A 1 174 ? 17.939 -6.033 -10.398 1.00 87.31 174 HIS A CA 1
ATOM 1371 C C . HIS A 1 174 ? 18.954 -6.261 -11.536 1.00 87.31 174 HIS A C 1
ATOM 1373 O O . HIS A 1 174 ? 20.155 -6.113 -11.324 1.00 87.31 174 HIS A O 1
ATOM 1379 N N . VAL A 1 175 ? 18.515 -6.657 -12.739 1.00 83.75 175 VAL A N 1
ATOM 1380 C CA . VAL A 1 175 ? 19.419 -6.844 -13.890 1.00 83.75 175 VAL A CA 1
ATOM 1381 C C . VAL A 1 175 ? 19.455 -5.639 -14.830 1.00 83.75 175 VAL A C 1
ATOM 1383 O O . VAL A 1 175 ? 20.250 -5.626 -15.769 1.00 83.75 175 VAL A O 1
ATOM 1386 N N . ASN A 1 176 ? 18.621 -4.615 -14.608 1.00 88.88 176 ASN A N 1
ATOM 1387 C CA . ASN A 1 176 ? 18.632 -3.418 -15.445 1.00 88.88 176 ASN A CA 1
ATOM 1388 C C . ASN A 1 176 ? 19.941 -2.628 -15.296 1.00 88.88 176 ASN A C 1
ATOM 1390 O O . ASN A 1 176 ? 20.506 -2.491 -14.211 1.00 88.88 176 ASN A O 1
ATOM 1394 N N . SER A 1 177 ? 20.394 -2.049 -16.408 1.00 80.44 177 SER A N 1
ATOM 1395 C CA . SER A 1 177 ? 21.614 -1.246 -16.495 1.00 80.44 177 SER A CA 1
ATOM 1396 C C . SER A 1 177 ? 21.316 0.187 -16.976 1.00 80.44 177 SER A C 1
ATOM 1398 O O . SER A 1 177 ? 20.160 0.575 -17.169 1.00 80.44 177 SER A O 1
ATOM 1400 N N . GLY A 1 178 ? 22.351 1.021 -17.128 1.00 82.75 178 GLY A N 1
ATOM 1401 C CA . GLY A 1 178 ? 22.210 2.386 -17.645 1.00 82.75 178 GLY A CA 1
ATOM 1402 C C . GLY A 1 178 ? 21.348 3.296 -16.760 1.00 82.75 178 GLY A C 1
ATOM 1403 O O . GLY A 1 178 ? 21.493 3.310 -15.540 1.00 82.75 178 GLY A O 1
ATOM 1404 N N . GLY A 1 179 ? 20.448 4.073 -17.371 1.00 78.88 179 GLY A N 1
ATOM 1405 C CA . GLY A 1 179 ? 19.608 5.058 -16.672 1.00 78.88 179 GLY A CA 1
ATOM 1406 C C . GLY A 1 179 ? 18.570 4.475 -15.703 1.00 78.88 179 GLY A C 1
ATOM 1407 O O . GLY A 1 179 ? 17.953 5.246 -14.970 1.00 78.88 179 GLY A O 1
ATOM 1408 N N . ALA A 1 180 ? 18.382 3.150 -15.713 1.00 85.44 180 ALA A N 1
ATOM 1409 C CA . ALA A 1 180 ? 17.542 2.396 -14.784 1.00 85.44 180 ALA A CA 1
ATOM 1410 C C . ALA A 1 180 ? 18.352 1.569 -13.770 1.00 85.44 180 ALA A C 1
ATOM 1412 O O . ALA A 1 180 ? 17.751 0.925 -12.906 1.00 85.44 180 ALA A O 1
ATOM 1413 N N . ALA A 1 181 ? 19.687 1.574 -13.851 1.00 86.69 181 ALA A N 1
ATOM 1414 C CA . ALA A 1 181 ? 20.533 0.784 -12.965 1.00 86.69 181 ALA A CA 1
ATOM 1415 C C . ALA A 1 181 ? 20.209 1.068 -11.496 1.00 86.69 181 ALA A C 1
ATOM 1417 O O . ALA A 1 181 ? 20.120 2.227 -11.088 1.00 86.69 181 ALA A O 1
ATOM 1418 N N . ARG A 1 182 ? 20.065 -0.001 -10.708 1.00 89.81 182 ARG A N 1
ATOM 1419 C CA . ARG A 1 182 ? 19.758 0.034 -9.270 1.00 89.81 182 ARG A CA 1
ATOM 1420 C C . ARG A 1 182 ? 18.390 0.595 -8.877 1.00 89.81 182 ARG A C 1
ATOM 1422 O O . ARG A 1 182 ? 18.114 0.700 -7.687 1.00 89.81 182 ARG A O 1
ATOM 1429 N N . THR A 1 183 ? 17.538 0.985 -9.826 1.00 90.88 183 THR A N 1
ATOM 1430 C CA . THR A 1 183 ? 16.254 1.632 -9.493 1.00 90.88 183 THR A CA 1
ATOM 1431 C C . THR A 1 183 ? 15.392 0.715 -8.631 1.00 90.88 183 THR A C 1
ATOM 1433 O O . THR A 1 183 ? 14.844 1.153 -7.623 1.00 90.88 183 THR A O 1
ATOM 1436 N N . TRP A 1 184 ? 15.327 -0.567 -8.992 1.00 92.75 184 TRP A N 1
ATOM 1437 C CA . TRP A 1 184 ? 14.561 -1.557 -8.246 1.00 92.75 184 TRP A CA 1
ATOM 1438 C C . TRP A 1 184 ? 15.153 -1.824 -6.855 1.00 92.75 184 TRP A C 1
ATOM 1440 O O . TRP A 1 184 ? 14.412 -1.930 -5.880 1.00 92.75 184 TRP A O 1
ATOM 1450 N N . GLU A 1 185 ? 16.478 -1.894 -6.733 1.00 93.50 185 GLU A N 1
ATOM 1451 C CA . GLU A 1 185 ? 17.174 -2.085 -5.459 1.00 93.50 185 GLU A CA 1
ATOM 1452 C C . GLU A 1 185 ? 16.989 -0.892 -4.524 1.00 93.50 185 GLU A C 1
ATOM 1454 O O . GLU A 1 185 ? 16.765 -1.077 -3.328 1.00 93.50 185 GLU A O 1
ATOM 1459 N N . ASP A 1 186 ? 17.064 0.324 -5.062 1.00 92.69 186 ASP A N 1
ATOM 1460 C CA . ASP A 1 186 ? 16.867 1.556 -4.304 1.00 92.69 186 ASP A CA 1
ATOM 1461 C C . ASP A 1 186 ? 15.398 1.677 -3.843 1.00 92.69 186 ASP A C 1
ATOM 1463 O O . ASP A 1 186 ? 15.149 2.072 -2.704 1.00 92.69 186 ASP A O 1
ATOM 1467 N N . ASP A 1 187 ? 14.424 1.280 -4.673 1.00 94.62 187 ASP A N 1
ATOM 1468 C CA . ASP A 1 187 ? 12.997 1.216 -4.304 1.00 94.62 187 ASP A CA 1
ATOM 1469 C C . ASP A 1 187 ? 12.730 0.154 -3.236 1.00 94.62 187 ASP A C 1
ATOM 1471 O O . ASP A 1 187 ? 12.055 0.421 -2.242 1.00 94.62 187 ASP A O 1
ATOM 1475 N N . SER A 1 188 ? 13.311 -1.034 -3.402 1.00 93.62 188 SER A N 1
ATOM 1476 C CA . SER A 1 188 ? 13.171 -2.133 -2.445 1.00 93.62 188 SER A CA 1
ATOM 1477 C C . SER A 1 188 ? 13.791 -1.780 -1.096 1.00 93.62 188 SER A C 1
ATOM 1479 O O . SER A 1 188 ? 13.186 -2.023 -0.055 1.00 93.62 188 SER A O 1
ATOM 1481 N N . SER A 1 189 ? 14.956 -1.130 -1.107 1.00 92.00 189 SER A N 1
ATOM 1482 C CA . SER A 1 189 ? 15.612 -0.634 0.107 1.00 92.00 189 SER A CA 1
ATOM 1483 C C . SER A 1 189 ? 14.801 0.480 0.771 1.00 92.00 189 SER A C 1
ATOM 1485 O O . SER A 1 189 ? 14.687 0.512 1.993 1.00 92.00 189 SER A O 1
ATOM 1487 N N . ALA A 1 190 ? 14.205 1.382 -0.015 1.00 91.25 190 ALA A N 1
ATOM 1488 C CA . ALA A 1 190 ? 13.345 2.435 0.513 1.00 91.25 190 ALA A CA 1
ATOM 1489 C C . ALA A 1 190 ? 12.074 1.872 1.154 1.00 91.25 190 ALA A C 1
ATOM 1491 O O . ALA A 1 190 ? 11.717 2.299 2.249 1.00 91.25 190 ALA A O 1
ATOM 1492 N N . TRP A 1 191 ? 11.429 0.885 0.528 1.00 91.38 191 TRP A N 1
ATOM 1493 C CA . TRP A 1 191 ? 10.322 0.168 1.153 1.00 91.38 191 TRP A CA 1
ATOM 1494 C C . TRP A 1 191 ? 10.758 -0.452 2.481 1.00 91.38 191 TRP A C 1
ATOM 1496 O O . TRP A 1 191 ? 10.174 -0.137 3.510 1.00 91.38 191 TRP A O 1
ATOM 1506 N N . GLN A 1 192 ? 11.833 -1.244 2.480 1.00 89.88 192 GLN A N 1
ATOM 1507 C CA . GLN A 1 192 ? 12.343 -1.924 3.678 1.00 89.88 192 GLN A CA 1
ATOM 1508 C C . GLN A 1 192 ? 12.821 -0.966 4.781 1.00 89.88 192 GLN A C 1
ATOM 1510 O O . GLN A 1 192 ? 12.900 -1.363 5.940 1.00 89.88 192 GLN A O 1
ATOM 1515 N N . SER A 1 193 ? 13.129 0.291 4.444 1.00 84.56 193 SER A N 1
ATOM 1516 C CA . SER A 1 193 ? 13.468 1.323 5.431 1.00 84.56 193 SER A CA 1
ATOM 1517 C C . SER A 1 193 ? 12.261 1.844 6.211 1.00 84.56 193 SER A C 1
ATOM 1519 O O . SER A 1 193 ? 12.438 2.452 7.268 1.00 84.56 193 SER A O 1
ATOM 1521 N N . LEU A 1 194 ? 11.038 1.618 5.714 1.00 79.44 194 LEU A N 1
ATOM 1522 C CA . LEU A 1 194 ? 9.830 1.967 6.447 1.00 79.44 194 LEU A CA 1
ATOM 1523 C C . LEU A 1 194 ? 9.763 1.117 7.713 1.00 79.44 194 LEU A C 1
ATOM 1525 O O . LEU A 1 194 ? 9.624 -0.100 7.668 1.00 79.44 194 LEU A O 1
ATOM 1529 N N . SER A 1 195 ? 9.856 1.786 8.853 1.00 65.81 195 SER A N 1
ATOM 1530 C CA . SER A 1 195 ? 9.685 1.186 10.166 1.00 65.81 195 SER A CA 1
ATOM 1531 C C . SER A 1 195 ? 8.914 2.147 11.066 1.00 65.81 195 SER A C 1
ATOM 1533 O O . SER A 1 195 ? 8.859 3.353 10.814 1.00 65.81 195 SER A O 1
ATOM 1535 N N . PHE A 1 196 ? 8.331 1.621 12.141 1.00 46.97 196 PHE A N 1
ATOM 1536 C CA . PHE A 1 196 ? 7.650 2.439 13.146 1.00 46.97 196 PHE A CA 1
ATOM 1537 C C . PHE A 1 196 ? 8.595 3.405 13.891 1.00 46.97 196 PHE A C 1
ATOM 1539 O O . PHE A 1 196 ? 8.114 4.348 14.511 1.00 46.97 196 PHE A O 1
ATOM 1546 N N . GLU A 1 197 ? 9.921 3.212 13.826 1.00 41.66 197 GLU A N 1
ATOM 1547 C CA . GLU A 1 197 ? 10.909 4.038 14.545 1.00 41.66 197 GLU A CA 1
ATOM 1548 C C . GLU A 1 197 ? 11.268 5.352 13.831 1.00 41.66 197 GLU A C 1
ATOM 1550 O O . GLU A 1 197 ? 12.006 6.180 14.365 1.00 41.66 197 GLU A O 1
ATOM 1555 N N . GLY A 1 198 ? 10.717 5.578 12.640 1.00 46.59 198 GLY A N 1
ATOM 1556 C CA . GLY A 1 198 ? 10.948 6.785 11.861 1.00 46.59 198 GLY A CA 1
ATOM 1557 C C . GLY A 1 198 ? 11.259 6.469 10.409 1.00 46.59 198 GLY A C 1
ATOM 1558 O O . GLY A 1 198 ? 11.599 5.346 10.039 1.00 46.59 198 GLY A O 1
ATOM 1559 N N . ASN A 1 199 ? 11.104 7.486 9.568 1.00 55.06 199 ASN A N 1
ATOM 1560 C CA . ASN A 1 199 ? 11.105 7.325 8.127 1.00 55.06 199 ASN A CA 1
ATOM 1561 C C . ASN A 1 199 ? 12.160 8.227 7.474 1.00 55.06 199 ASN A C 1
ATOM 1563 O O . ASN A 1 199 ? 12.139 9.450 7.622 1.00 55.06 199 ASN A O 1
ATOM 1567 N N . SER A 1 200 ? 13.089 7.621 6.739 1.00 59.97 200 SER A N 1
ATOM 1568 C CA . SER A 1 200 ? 14.163 8.301 6.017 1.00 59.97 200 SER A CA 1
ATOM 1569 C C . SER A 1 200 ? 13.690 8.831 4.659 1.00 59.97 200 SER A C 1
ATOM 1571 O O . SER A 1 200 ? 14.129 8.364 3.611 1.00 59.97 200 SER A O 1
ATOM 1573 N N . GLY A 1 201 ? 12.780 9.810 4.662 1.00 74.38 201 GLY A N 1
ATOM 1574 C CA . GLY A 1 201 ? 12.364 10.517 3.439 1.00 74.38 201 GLY A CA 1
ATOM 1575 C C . GLY A 1 201 ? 11.588 9.661 2.428 1.00 74.38 201 GLY A C 1
ATOM 1576 O O . GLY A 1 201 ? 11.503 10.021 1.250 1.00 74.38 201 GLY A O 1
ATOM 1577 N N . VAL A 1 202 ? 11.033 8.536 2.878 1.00 86.88 202 VAL A N 1
ATOM 1578 C CA . VAL A 1 202 ? 10.056 7.737 2.139 1.00 86.88 202 VAL A CA 1
ATOM 1579 C C . VAL A 1 202 ? 8.671 8.164 2.613 1.00 86.88 202 VAL A C 1
ATOM 1581 O O . VAL A 1 202 ? 8.487 8.622 3.732 1.00 86.88 202 VAL A O 1
ATOM 1584 N N . ALA A 1 203 ? 7.659 8.076 1.778 1.00 87.69 203 ALA A N 1
ATOM 1585 C CA . ALA A 1 203 ? 6.281 8.294 2.181 1.00 87.69 203 ALA A CA 1
ATOM 1586 C C . ALA A 1 203 ? 5.386 7.424 1.315 1.00 87.69 203 ALA A C 1
ATOM 1588 O O . ALA A 1 203 ? 5.792 6.977 0.244 1.00 87.69 203 ALA A O 1
ATOM 1589 N N . PHE A 1 204 ? 4.180 7.148 1.785 1.00 88.94 204 PHE A N 1
ATOM 1590 C CA . PHE A 1 204 ? 3.292 6.208 1.123 1.00 88.94 204 PHE A CA 1
ATOM 1591 C C . PHE A 1 204 ? 1.834 6.628 1.279 1.00 88.94 204 PHE A C 1
ATOM 1593 O O . PHE A 1 204 ? 1.485 7.413 2.160 1.00 88.94 204 PHE A O 1
ATOM 1600 N N . ARG A 1 205 ? 0.988 6.101 0.396 1.00 86.75 205 ARG A N 1
ATOM 1601 C CA . ARG A 1 205 ? -0.466 6.064 0.558 1.00 86.75 205 ARG A CA 1
ATOM 1602 C C . ARG A 1 205 ? -0.921 4.622 0.334 1.00 86.75 205 ARG A C 1
ATOM 1604 O O . ARG A 1 205 ? -0.413 3.966 -0.576 1.00 86.75 205 ARG A O 1
ATOM 1611 N N . ALA A 1 206 ? -1.856 4.148 1.148 1.00 83.12 206 ALA A N 1
ATOM 1612 C CA . ALA A 1 206 ? -2.502 2.857 0.927 1.00 83.12 206 ALA A CA 1
ATOM 1613 C C . ALA A 1 206 ? -3.349 2.895 -0.356 1.00 83.12 206 ALA A C 1
ATOM 1615 O O . ALA A 1 206 ? -3.913 3.941 -0.700 1.00 83.12 206 ALA A O 1
ATOM 1616 N N . ILE A 1 207 ? -3.397 1.776 -1.073 1.00 80.88 207 ILE A N 1
ATOM 1617 C CA . ILE A 1 207 ? -4.225 1.590 -2.264 1.00 80.88 207 ILE A CA 1
ATOM 1618 C C . ILE A 1 207 ? -5.382 0.681 -1.869 1.00 80.88 207 ILE A C 1
ATOM 1620 O O . ILE A 1 207 ? -5.158 -0.486 -1.575 1.00 80.88 207 ILE A O 1
ATOM 1624 N N . ASP A 1 208 ? -6.605 1.202 -1.922 1.00 77.75 208 ASP A N 1
ATOM 1625 C CA . ASP A 1 208 ? -7.825 0.442 -1.611 1.00 77.75 208 ASP A CA 1
ATOM 1626 C C . ASP A 1 208 ? -8.188 -0.514 -2.769 1.00 77.75 208 ASP A C 1
ATOM 1628 O O . ASP A 1 208 ? -9.073 -0.253 -3.592 1.00 77.75 208 ASP A O 1
ATOM 1632 N N . ALA A 1 209 ? -7.404 -1.589 -2.910 1.00 72.06 209 ALA A N 1
ATOM 1633 C CA . ALA A 1 209 ? -7.570 -2.636 -3.915 1.00 72.06 209 ALA A CA 1
ATOM 1634 C C . ALA A 1 209 ? -6.841 -3.928 -3.518 1.00 72.06 209 ALA A C 1
ATOM 1636 O O . ALA A 1 209 ? -5.936 -3.924 -2.693 1.00 72.06 209 ALA A O 1
ATOM 1637 N N . SER A 1 210 ? -7.195 -5.060 -4.142 1.00 72.25 210 SER A N 1
ATOM 1638 C CA . SER A 1 210 ? -6.522 -6.322 -3.822 1.00 72.25 210 SER A CA 1
ATOM 1639 C C . SER A 1 210 ? -5.078 -6.384 -4.301 1.00 72.25 210 SER A C 1
ATOM 1641 O O . SER A 1 210 ? -4.770 -5.938 -5.403 1.00 72.25 210 SER A O 1
ATOM 1643 N N . ASP A 1 211 ? -4.221 -7.068 -3.543 1.00 78.31 211 ASP A N 1
ATOM 1644 C CA . ASP A 1 211 ? -2.852 -7.391 -3.952 1.00 78.31 211 ASP A CA 1
ATOM 1645 C C . ASP A 1 211 ? -2.775 -8.051 -5.330 1.00 78.31 211 ASP A C 1
ATOM 1647 O O . ASP A 1 211 ? -1.863 -7.770 -6.111 1.00 78.31 211 ASP A O 1
ATOM 1651 N N . SER A 1 212 ? -3.738 -8.919 -5.656 1.00 76.12 212 SER A N 1
ATOM 1652 C CA . SER A 1 212 ? -3.825 -9.553 -6.969 1.00 76.12 212 SER A CA 1
ATOM 1653 C C . SER A 1 212 ? -4.200 -8.568 -8.073 1.00 76.12 212 SER A C 1
ATOM 1655 O O . SER A 1 212 ? -3.600 -8.634 -9.144 1.00 76.12 212 SER A O 1
ATOM 1657 N N . ASP A 1 213 ? -5.119 -7.633 -7.818 1.00 80.38 213 ASP A N 1
ATOM 1658 C CA . ASP A 1 213 ? -5.488 -6.592 -8.782 1.00 80.38 213 ASP A CA 1
ATOM 1659 C C . ASP A 1 213 ? -4.340 -5.609 -8.975 1.00 80.38 213 ASP A C 1
ATOM 1661 O O . ASP A 1 213 ? -3.966 -5.323 -10.106 1.00 80.38 213 ASP A O 1
ATOM 1665 N N . VAL A 1 214 ? -3.727 -5.138 -7.889 1.00 88.62 214 VAL A N 1
ATOM 1666 C CA . VAL A 1 214 ? -2.589 -4.214 -7.932 1.00 88.62 214 VAL A CA 1
ATOM 1667 C C . VAL A 1 214 ? -1.404 -4.867 -8.641 1.00 88.62 214 VAL A C 1
ATOM 1669 O O . VAL A 1 214 ? -0.817 -4.272 -9.543 1.00 88.62 214 VAL A O 1
ATOM 1672 N N . SER A 1 215 ? -1.090 -6.123 -8.312 1.00 89.25 215 SER A N 1
ATOM 1673 C CA . SER A 1 215 ? -0.057 -6.907 -8.995 1.00 89.25 215 SER A CA 1
ATOM 1674 C C . SER A 1 215 ? -0.375 -7.120 -10.477 1.00 89.25 215 SER A C 1
ATOM 1676 O O . SER A 1 215 ? 0.530 -7.063 -11.312 1.00 89.25 215 SER A O 1
ATOM 1678 N N . PHE A 1 216 ? -1.636 -7.378 -10.828 1.00 88.25 216 PHE A N 1
ATOM 1679 C CA . PHE A 1 216 ? -2.067 -7.520 -12.218 1.00 88.25 216 PHE A CA 1
ATOM 1680 C C . PHE A 1 216 ? -1.921 -6.200 -12.986 1.00 88.25 216 PHE A C 1
ATOM 1682 O O . PHE A 1 216 ? -1.302 -6.171 -14.052 1.00 88.25 216 PHE A O 1
ATOM 1689 N N . LEU A 1 217 ? -2.413 -5.093 -12.428 1.00 93.12 217 LEU A N 1
ATOM 1690 C CA . LEU A 1 217 ? -2.297 -3.752 -13.004 1.00 93.12 217 LEU A CA 1
ATOM 1691 C C . LEU A 1 217 ? -0.835 -3.359 -13.197 1.00 93.12 217 LEU A C 1
ATOM 1693 O O . LEU A 1 217 ? -0.449 -2.941 -14.286 1.00 93.12 217 LEU A O 1
ATOM 1697 N N . ALA A 1 218 ? 0.002 -3.572 -12.180 1.00 94.81 218 ALA A N 1
ATOM 1698 C CA . ALA A 1 218 ? 1.425 -3.272 -12.249 1.00 94.81 218 ALA A CA 1
ATOM 1699 C C . ALA A 1 218 ? 2.134 -4.059 -13.365 1.00 94.81 218 ALA A C 1
ATOM 1701 O O . ALA A 1 218 ? 2.928 -3.502 -14.121 1.00 94.81 218 ALA A O 1
ATOM 1702 N N . ARG A 1 219 ? 1.811 -5.346 -13.532 1.00 92.44 219 ARG A N 1
ATOM 1703 C CA . ARG A 1 219 ? 2.394 -6.198 -14.586 1.00 92.44 219 ARG A CA 1
ATOM 1704 C C . ARG A 1 219 ? 1.876 -5.892 -15.989 1.00 92.44 219 ARG A C 1
ATOM 1706 O O . ARG A 1 219 ? 2.486 -6.332 -16.957 1.00 92.44 219 ARG A O 1
ATOM 1713 N N . THR A 1 220 ? 0.760 -5.179 -16.104 1.00 91.81 220 THR A N 1
ATOM 1714 C CA . THR A 1 220 ? 0.101 -4.874 -17.383 1.00 91.81 220 THR A CA 1
ATOM 1715 C C . THR A 1 220 ? 0.286 -3.425 -17.830 1.00 91.81 220 THR A C 1
ATOM 1717 O O . THR A 1 220 ? -0.290 -3.022 -18.843 1.00 91.81 220 THR A O 1
ATOM 1720 N N . VAL A 1 221 ? 1.108 -2.644 -17.120 1.00 94.62 221 VAL A N 1
ATOM 1721 C CA . VAL A 1 221 ? 1.542 -1.317 -17.568 1.00 94.62 221 VAL A CA 1
ATOM 1722 C C . VAL A 1 221 ? 2.185 -1.426 -18.955 1.00 94.62 221 VAL A C 1
ATOM 1724 O O . VAL A 1 221 ? 3.159 -2.150 -19.146 1.00 94.62 221 VAL A O 1
ATOM 1727 N N . GLN A 1 222 ? 1.645 -0.701 -19.937 1.00 89.06 222 GLN A N 1
ATOM 1728 C CA . GLN A 1 222 ? 2.125 -0.771 -21.318 1.00 89.06 222 GLN A CA 1
ATOM 1729 C C . GLN A 1 222 ? 3.419 0.023 -21.534 1.00 89.06 222 GLN A C 1
ATOM 1731 O O . GLN A 1 222 ? 3.467 1.240 -21.360 1.00 89.06 222 GLN A O 1
ATOM 1736 N N . GLU A 1 223 ? 4.441 -0.650 -22.057 1.00 87.62 223 GLU A N 1
ATOM 1737 C CA . GLU A 1 223 ? 5.790 -0.105 -22.271 1.00 87.62 223 GLU A CA 1
ATOM 1738 C C . GLU A 1 223 ? 5.959 0.631 -23.618 1.00 87.62 223 GLU A C 1
ATOM 1740 O O . GLU A 1 223 ? 6.981 0.541 -24.297 1.00 87.62 223 GLU A O 1
ATOM 1745 N N . ASN A 1 224 ? 4.927 1.350 -24.071 1.00 87.38 224 ASN A N 1
ATOM 1746 C CA . ASN A 1 224 ? 4.878 1.938 -25.421 1.00 87.38 224 ASN A CA 1
ATOM 1747 C C . ASN A 1 224 ? 5.170 3.452 -25.470 1.00 87.38 224 ASN A C 1
ATOM 1749 O O . ASN A 1 224 ? 5.322 4.034 -26.554 1.00 87.38 224 ASN A O 1
ATOM 1753 N N . ARG A 1 225 ? 5.317 4.101 -24.312 1.00 92.69 225 ARG A N 1
ATOM 1754 C CA . ARG A 1 225 ? 5.577 5.544 -24.187 1.00 92.69 225 ARG A CA 1
ATOM 1755 C C . ARG A 1 225 ? 7.059 5.848 -23.973 1.00 92.69 225 ARG A C 1
ATOM 1757 O O . ARG A 1 225 ? 7.788 5.076 -23.357 1.00 92.69 225 ARG A O 1
ATOM 1764 N N . ASN A 1 226 ? 7.506 6.997 -24.479 1.00 95.31 226 ASN A N 1
ATOM 1765 C CA . ASN A 1 226 ? 8.880 7.463 -24.277 1.00 95.31 226 ASN A CA 1
ATOM 1766 C C . ASN A 1 226 ? 9.098 7.867 -22.817 1.00 95.31 226 ASN A C 1
ATOM 1768 O O . ASN A 1 226 ? 8.275 8.593 -22.252 1.00 95.31 226 ASN A O 1
ATOM 1772 N N . TYR A 1 227 ? 10.225 7.445 -22.244 1.00 94.44 227 TYR A N 1
ATOM 1773 C CA . TYR A 1 227 ? 10.606 7.820 -20.889 1.00 94.44 227 TYR A CA 1
ATOM 1774 C C . TYR A 1 227 ? 11.283 9.197 -20.870 1.00 94.44 227 TYR A C 1
ATOM 1776 O O . TYR A 1 227 ? 12.211 9.458 -21.643 1.00 94.44 227 TYR A O 1
ATOM 1784 N N . LYS A 1 228 ? 10.862 10.077 -19.957 1.00 94.31 228 LYS A N 1
ATOM 1785 C CA . LYS A 1 228 ? 11.555 11.338 -19.641 1.00 94.31 228 LYS A CA 1
ATOM 1786 C C . LYS A 1 228 ? 11.528 11.579 -18.143 1.00 94.31 228 LYS A C 1
ATOM 1788 O O . LYS A 1 228 ? 10.456 11.575 -17.568 1.00 94.31 228 LYS A O 1
ATOM 1793 N N . TYR A 1 229 ? 12.668 11.887 -17.525 1.00 89.75 229 TYR A N 1
ATOM 1794 C CA . TYR A 1 229 ? 12.737 12.156 -16.080 1.00 89.75 229 TYR A CA 1
ATOM 1795 C C . TYR A 1 229 ? 11.742 13.232 -15.615 1.00 89.75 229 TYR A C 1
ATOM 1797 O O . TYR A 1 229 ? 11.093 13.064 -14.586 1.00 89.75 229 TYR A O 1
ATOM 1805 N N . VAL A 1 230 ? 11.571 14.293 -16.413 1.00 90.50 230 VAL A N 1
ATOM 1806 C CA . VAL A 1 230 ? 10.586 15.360 -16.187 1.00 90.50 230 VAL A CA 1
ATOM 1807 C C . VAL A 1 230 ? 9.653 15.440 -17.399 1.00 90.50 230 VAL A C 1
ATOM 1809 O O . VAL A 1 230 ? 9.866 16.258 -18.296 1.00 90.50 230 VAL A O 1
ATOM 1812 N N . PRO A 1 231 ? 8.629 14.576 -17.485 1.00 91.00 231 PRO A N 1
ATOM 1813 C CA . PRO A 1 231 ? 7.815 14.454 -18.691 1.00 91.00 231 PRO A CA 1
ATOM 1814 C C . PRO A 1 231 ? 6.919 15.676 -18.932 1.00 91.00 231 PRO A C 1
ATOM 1816 O O . PRO A 1 231 ? 6.481 15.891 -20.054 1.00 91.00 231 PRO A O 1
ATOM 1819 N N . SER A 1 232 ? 6.690 16.537 -17.935 1.00 87.88 232 SER A N 1
ATOM 1820 C CA . SER A 1 232 ? 5.949 17.798 -18.120 1.00 87.88 232 SER A CA 1
ATOM 1821 C C . SER A 1 232 ? 6.631 18.778 -19.076 1.00 87.88 232 SER A C 1
ATOM 1823 O O . SER A 1 232 ? 5.967 19.674 -19.584 1.00 87.88 232 SER A O 1
ATOM 1825 N N . LEU A 1 233 ? 7.925 18.599 -19.351 1.00 89.81 233 LEU A N 1
ATOM 1826 C CA . LEU A 1 233 ? 8.678 19.408 -20.311 1.00 89.81 233 LEU A CA 1
ATOM 1827 C C . LEU A 1 233 ? 8.658 18.828 -21.736 1.00 89.81 233 LEU A C 1
ATOM 1829 O O . LEU A 1 233 ? 9.218 19.435 -22.645 1.00 89.81 233 LEU A O 1
ATOM 1833 N N . PHE A 1 234 ? 8.046 17.656 -21.948 1.00 88.88 234 PHE A N 1
ATOM 1834 C CA . PHE A 1 234 ? 8.093 16.938 -23.222 1.00 88.88 234 PHE A CA 1
ATOM 1835 C C . PHE A 1 234 ? 6.738 16.318 -23.569 1.00 88.88 234 PHE A C 1
ATOM 1837 O O . PHE A 1 234 ? 6.259 15.395 -22.910 1.00 88.88 234 PHE A O 1
ATOM 1844 N N . THR A 1 235 ? 6.137 16.772 -24.666 1.00 86.81 235 THR A N 1
ATOM 1845 C CA . THR A 1 235 ? 4.837 16.280 -25.132 1.00 86.81 235 THR A CA 1
ATOM 1846 C C . THR A 1 235 ? 4.843 14.762 -25.334 1.00 86.81 235 THR A C 1
ATOM 1848 O O . THR A 1 235 ? 5.766 14.200 -25.924 1.00 86.81 235 THR A O 1
ATOM 1851 N N . GLY A 1 236 ? 3.802 14.080 -24.847 1.00 86.50 236 GLY A N 1
ATOM 1852 C CA . GLY A 1 236 ? 3.611 12.645 -25.087 1.00 86.50 236 GLY A CA 1
ATOM 1853 C C . GLY A 1 236 ? 4.523 11.708 -24.281 1.00 86.50 236 GLY A C 1
ATOM 1854 O O . GLY A 1 236 ? 4.508 10.503 -24.538 1.00 86.50 236 GLY A O 1
ATOM 1855 N N . SER A 1 237 ? 5.317 12.233 -23.344 1.00 92.81 237 SER A N 1
ATOM 1856 C CA . SER A 1 237 ? 6.265 11.450 -22.541 1.00 92.81 237 SER A CA 1
ATOM 1857 C C . SER A 1 237 ? 5.699 11.083 -21.168 1.00 92.81 237 SER A C 1
ATOM 1859 O O . SER A 1 237 ? 4.813 11.763 -20.655 1.00 92.81 237 SER A O 1
ATOM 1861 N N . VAL A 1 238 ? 6.233 10.019 -20.568 1.00 95.94 238 VAL A N 1
ATOM 1862 C CA . VAL A 1 238 ? 5.861 9.534 -19.227 1.00 95.94 238 VAL A CA 1
ATOM 1863 C C . VAL A 1 238 ? 7.114 9.154 -18.434 1.00 95.94 238 VAL A C 1
ATOM 1865 O O . VAL A 1 238 ? 8.222 9.152 -18.977 1.00 95.94 238 VAL A O 1
ATOM 1868 N N . ASN A 1 239 ? 6.954 8.829 -17.154 1.00 94.94 239 ASN A N 1
ATOM 1869 C CA . ASN A 1 239 ? 8.021 8.262 -16.330 1.00 94.94 239 ASN A CA 1
ATOM 1870 C C . ASN A 1 239 ? 7.481 7.274 -15.286 1.00 94.94 239 ASN A C 1
ATOM 1872 O O . ASN A 1 239 ? 6.317 6.879 -15.338 1.00 94.94 239 ASN A O 1
ATOM 1876 N N . SER A 1 240 ? 8.337 6.893 -14.337 1.00 94.12 240 SER A N 1
ATOM 1877 C CA . SER A 1 240 ? 7.995 6.009 -13.223 1.00 94.12 240 SER A CA 1
ATOM 1878 C C . SER A 1 240 ? 6.815 6.511 -12.394 1.00 94.12 240 SER A C 1
ATOM 1880 O O . SER A 1 240 ? 5.895 5.749 -12.111 1.00 94.12 240 SER A O 1
ATOM 1882 N N . ASN A 1 241 ? 6.778 7.809 -12.089 1.00 95.25 241 ASN A N 1
ATOM 1883 C CA . ASN A 1 241 ? 5.693 8.416 -11.320 1.00 95.25 241 ASN A CA 1
ATOM 1884 C C . ASN A 1 241 ? 4.366 8.390 -12.077 1.00 95.25 241 ASN A C 1
ATOM 1886 O O . ASN A 1 241 ? 3.327 8.143 -11.468 1.00 95.25 241 ASN A O 1
ATOM 1890 N N . SER A 1 242 ? 4.395 8.602 -13.397 1.00 96.25 242 SER A N 1
ATOM 1891 C CA . SER A 1 242 ? 3.214 8.417 -14.246 1.00 96.25 242 SER A CA 1
ATOM 1892 C C . SER A 1 242 ? 2.710 6.974 -14.172 1.00 96.25 242 SER A C 1
ATOM 1894 O O . SER A 1 242 ? 1.511 6.760 -14.028 1.00 96.25 242 SER A O 1
ATOM 1896 N N . ALA A 1 243 ? 3.614 5.991 -14.231 1.00 97.00 243 ALA A N 1
ATOM 1897 C CA . ALA A 1 243 ? 3.274 4.570 -14.206 1.00 97.00 243 ALA A CA 1
ATOM 1898 C C . ALA A 1 243 ? 2.684 4.123 -12.865 1.00 97.00 243 ALA A C 1
ATOM 1900 O O . ALA A 1 243 ? 1.568 3.607 -12.824 1.00 97.00 243 ALA A O 1
ATOM 1901 N N . ALA A 1 244 ? 3.393 4.384 -11.7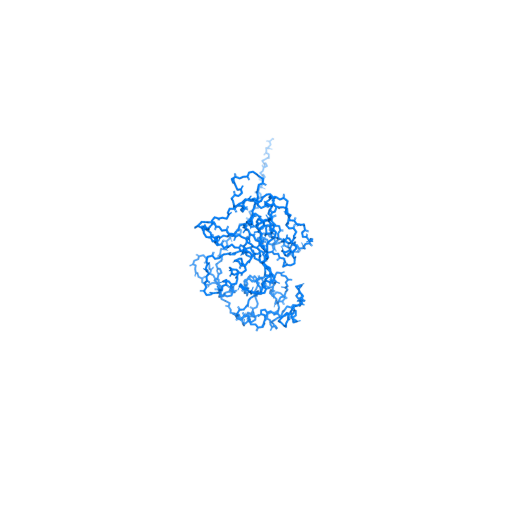66 1.00 96.75 244 ALA A N 1
ATOM 1902 C CA . ALA A 1 244 ? 2.935 4.043 -10.425 1.00 96.75 244 ALA A CA 1
ATOM 1903 C C . ALA A 1 244 ? 1.609 4.752 -10.099 1.00 96.75 244 ALA A C 1
ATOM 1905 O O . ALA A 1 244 ? 0.672 4.135 -9.596 1.00 96.75 244 ALA A O 1
ATOM 1906 N N . GLY A 1 245 ? 1.486 6.029 -10.474 1.00 95.44 245 GLY A N 1
ATOM 1907 C CA . GLY A 1 245 ? 0.246 6.782 -10.318 1.00 95.44 245 GLY A CA 1
ATOM 1908 C C . GLY A 1 245 ? -0.923 6.212 -11.127 1.00 95.44 245 GLY A C 1
ATOM 1909 O O . GLY A 1 245 ? -2.050 6.220 -10.639 1.00 95.44 245 GLY A O 1
ATOM 1910 N N . ALA A 1 246 ? -0.674 5.693 -12.335 1.00 95.50 246 ALA A N 1
ATOM 1911 C CA . ALA A 1 246 ? -1.698 5.056 -13.165 1.00 95.50 246 ALA A CA 1
ATOM 1912 C C . ALA A 1 246 ? -2.182 3.731 -12.569 1.00 95.50 246 ALA A C 1
ATOM 1914 O O . ALA A 1 246 ? -3.384 3.489 -12.534 1.00 95.50 246 ALA A O 1
ATOM 1915 N N . VAL A 1 247 ? -1.262 2.911 -12.050 1.00 95.50 247 VAL A N 1
ATOM 1916 C CA . VAL A 1 247 ? -1.600 1.665 -11.345 1.00 95.50 247 VAL A CA 1
ATOM 1917 C C . VAL A 1 247 ? -2.452 1.961 -10.117 1.00 95.50 247 VAL A C 1
ATOM 1919 O O . VAL A 1 247 ? -3.527 1.386 -9.986 1.00 95.50 247 VAL A O 1
ATOM 1922 N N . ALA A 1 248 ? -2.015 2.888 -9.258 1.00 92.19 248 ALA A N 1
ATOM 1923 C CA . ALA A 1 248 ? -2.762 3.256 -8.059 1.00 92.19 248 ALA A CA 1
ATOM 1924 C C . ALA A 1 248 ? -4.158 3.789 -8.411 1.00 92.19 248 ALA A C 1
ATOM 1926 O O . ALA A 1 248 ? -5.151 3.294 -7.892 1.00 92.19 248 ALA A O 1
ATOM 1927 N N . HIS A 1 249 ? -4.249 4.733 -9.353 1.00 91.75 249 HIS A N 1
ATOM 1928 C CA . HIS A 1 249 ? -5.531 5.306 -9.762 1.00 91.75 249 HIS A CA 1
ATOM 1929 C C . HIS A 1 249 ? -6.472 4.274 -10.402 1.00 91.75 249 HIS A C 1
ATOM 1931 O O . HIS A 1 249 ? -7.668 4.291 -10.134 1.00 91.75 249 HIS A O 1
ATOM 1937 N N . ALA A 1 250 ? -5.962 3.352 -11.222 1.00 90.56 250 ALA A N 1
ATOM 1938 C CA . ALA A 1 250 ? -6.781 2.277 -11.784 1.00 90.56 250 ALA A CA 1
ATOM 1939 C C . ALA A 1 250 ? -7.243 1.276 -10.713 1.00 90.56 250 ALA A C 1
ATOM 1941 O O . ALA A 1 250 ? -8.346 0.731 -10.799 1.00 90.56 250 ALA A O 1
ATOM 1942 N N . ALA A 1 251 ? -6.412 1.050 -9.696 1.00 85.81 251 ALA A N 1
ATOM 1943 C CA . ALA A 1 251 ? -6.712 0.149 -8.600 1.00 85.81 251 ALA A CA 1
ATOM 1944 C C . ALA A 1 251 ? -7.847 0.699 -7.722 1.00 85.81 251 ALA A C 1
ATOM 1946 O O . ALA A 1 251 ? -8.876 0.039 -7.605 1.00 85.81 251 ALA A O 1
ATOM 1947 N N . ASP A 1 252 ? -7.734 1.922 -7.200 1.00 81.25 252 ASP A N 1
ATOM 1948 C CA . ASP A 1 252 ? -8.653 2.442 -6.173 1.00 81.25 252 ASP A CA 1
ATOM 1949 C C . ASP A 1 252 ? -9.448 3.702 -6.576 1.00 81.25 252 ASP A C 1
ATOM 1951 O O . ASP A 1 252 ? -10.343 4.134 -5.855 1.00 81.25 252 ASP A O 1
ATOM 1955 N N . GLY A 1 253 ? -9.168 4.305 -7.736 1.00 84.25 253 GLY A N 1
ATOM 1956 C CA . GLY A 1 253 ? -9.761 5.583 -8.162 1.00 84.25 253 GLY A CA 1
ATOM 1957 C C . GLY A 1 253 ? -9.246 6.811 -7.396 1.00 84.25 253 GLY A C 1
ATOM 1958 O O . GLY A 1 253 ? -9.677 7.934 -7.663 1.00 84.25 253 GLY A O 1
ATOM 1959 N N . GLY A 1 254 ? -8.321 6.620 -6.456 1.00 79.94 254 GLY A N 1
ATOM 1960 C CA . GLY A 1 254 ? -7.713 7.643 -5.615 1.00 79.94 254 GLY A CA 1
ATOM 1961 C C . GLY A 1 254 ? -6.625 8.446 -6.327 1.00 79.94 254 GLY A C 1
ATOM 1962 O O . GLY A 1 254 ? -6.462 8.406 -7.548 1.00 79.94 254 GLY A O 1
ATOM 1963 N N . THR A 1 255 ? -5.858 9.227 -5.568 1.00 85.75 255 THR A N 1
ATOM 1964 C CA . THR A 1 255 ? -4.859 10.135 -6.144 1.00 85.75 255 THR A CA 1
ATOM 1965 C C . THR A 1 255 ? -3.670 9.392 -6.764 1.00 85.75 255 THR A C 1
ATOM 1967 O O . THR A 1 255 ? -3.149 8.420 -6.219 1.00 85.75 255 THR A O 1
ATOM 1970 N N . ALA A 1 256 ? -3.181 9.885 -7.903 1.00 88.25 256 ALA A N 1
ATOM 1971 C CA . ALA A 1 256 ? -2.012 9.323 -8.590 1.00 88.25 256 ALA A CA 1
ATOM 1972 C C . ALA A 1 256 ? -0.663 9.734 -7.956 1.00 88.25 256 ALA A C 1
ATOM 1974 O O . ALA A 1 256 ? 0.399 9.334 -8.427 1.00 88.25 256 ALA A O 1
ATOM 1975 N N . ASN A 1 257 ? -0.692 10.557 -6.906 1.00 88.19 257 ASN A N 1
ATOM 1976 C CA . ASN A 1 257 ? 0.475 11.021 -6.169 1.00 88.19 257 ASN A CA 1
ATOM 1977 C C . ASN A 1 257 ? 0.400 10.613 -4.695 1.00 88.19 257 ASN A C 1
ATOM 1979 O O . ASN A 1 257 ? -0.680 10.402 -4.135 1.00 88.19 257 ASN A O 1
ATOM 1983 N N . VAL A 1 258 ? 1.570 10.570 -4.066 1.00 87.56 258 VAL A N 1
ATOM 1984 C CA . VAL A 1 258 ? 1.705 10.390 -2.619 1.00 87.56 258 VAL A CA 1
ATOM 1985 C C . VAL A 1 258 ? 1.749 11.772 -1.943 1.00 87.56 258 VAL A C 1
ATOM 1987 O O . VAL A 1 258 ? 2.410 12.673 -2.461 1.00 87.56 258 VAL A O 1
ATOM 1990 N N . PRO A 1 259 ? 1.083 12.005 -0.803 1.00 78.38 259 PRO A N 1
ATOM 1991 C CA . PRO A 1 259 ? 1.166 13.283 -0.092 1.00 78.38 259 PRO A CA 1
ATOM 1992 C C . PRO A 1 259 ? 2.507 13.417 0.662 1.00 78.38 259 PRO A C 1
ATOM 1994 O O . PRO A 1 259 ? 2.592 13.160 1.856 1.00 78.38 259 PRO A O 1
ATOM 1997 N N . THR A 1 260 ? 3.581 13.795 -0.043 1.00 68.88 260 THR A N 1
ATOM 1998 C CA . THR A 1 260 ? 4.964 13.796 0.492 1.00 68.88 260 THR A CA 1
ATOM 1999 C C . THR A 1 260 ? 5.587 15.175 0.685 1.00 68.88 260 THR A C 1
ATOM 2001 O O . THR A 1 260 ? 6.717 15.266 1.153 1.00 68.88 260 THR A O 1
ATOM 2004 N N . GLY A 1 261 ? 4.940 16.246 0.216 1.00 62.94 261 GLY A N 1
ATOM 2005 C CA . GLY A 1 261 ? 5.530 17.593 0.113 1.00 62.94 261 GLY A CA 1
ATOM 2006 C C . GLY A 1 261 ? 6.622 17.747 -0.967 1.00 62.94 261 GLY A C 1
ATOM 2007 O O . GLY A 1 261 ? 6.773 18.829 -1.523 1.00 62.94 261 GLY A O 1
ATOM 2008 N N . GLY A 1 262 ? 7.346 16.673 -1.307 1.00 75.50 262 GLY A N 1
ATOM 2009 C CA . GLY A 1 262 ? 8.312 16.617 -2.417 1.00 75.50 262 GLY A CA 1
ATOM 2010 C C . GLY A 1 262 ? 7.671 16.589 -3.812 1.00 75.50 262 GLY A C 1
ATOM 2011 O O . GLY A 1 262 ? 6.556 16.094 -3.995 1.00 75.50 262 GLY A O 1
ATOM 2012 N N . TRP A 1 263 ? 8.384 17.105 -4.817 1.00 88.56 263 TRP A N 1
ATOM 2013 C CA . TRP A 1 263 ? 7.898 17.182 -6.195 1.00 88.56 263 TRP A CA 1
ATOM 2014 C C . TRP A 1 263 ? 7.995 15.817 -6.884 1.00 88.56 263 TRP A C 1
ATOM 2016 O O . TRP A 1 263 ? 9.070 15.235 -6.990 1.00 88.56 263 TRP A O 1
ATOM 2026 N N . GLN A 1 264 ? 6.874 15.306 -7.390 1.00 90.50 264 GLN A N 1
ATOM 2027 C CA . GLN A 1 264 ? 6.798 14.021 -8.095 1.00 90.50 264 GLN A CA 1
ATOM 2028 C C . GLN A 1 264 ? 6.656 14.271 -9.603 1.00 90.50 264 GLN A C 1
ATOM 2030 O O . GLN A 1 264 ? 5.538 14.260 -10.127 1.00 90.50 264 GLN A O 1
ATOM 2035 N N . PRO A 1 265 ? 7.750 14.543 -10.343 1.00 90.25 265 PRO A N 1
ATOM 2036 C CA . PRO A 1 265 ? 7.658 14.850 -11.769 1.00 90.25 265 PRO A CA 1
ATOM 2037 C C . PRO A 1 265 ? 6.918 13.721 -12.481 1.00 90.25 265 PRO A C 1
ATOM 2039 O O . PRO A 1 265 ? 7.237 12.565 -12.247 1.00 90.25 265 PRO A O 1
ATOM 2042 N N . GLY A 1 266 ? 5.932 14.020 -13.324 1.00 89.94 266 GLY A N 1
ATOM 2043 C CA . GLY A 1 266 ? 5.200 12.979 -14.052 1.00 89.94 266 GLY A CA 1
ATOM 2044 C C . GLY A 1 266 ? 3.923 12.447 -13.402 1.00 89.94 266 GLY A C 1
ATOM 2045 O O . GLY A 1 266 ? 3.179 11.742 -14.082 1.00 89.94 266 GLY A O 1
ATOM 2046 N N . HIS A 1 267 ? 3.616 12.796 -12.146 1.00 88.88 267 HIS A N 1
ATOM 2047 C CA . HIS A 1 267 ? 2.406 12.288 -11.478 1.00 88.88 267 HIS A CA 1
ATOM 2048 C C . HIS A 1 267 ? 1.098 12.713 -12.183 1.00 88.88 267 HIS A C 1
ATOM 2050 O O . HIS A 1 267 ? 0.101 12.001 -12.122 1.00 88.88 267 HIS A O 1
ATOM 2056 N N . ASN A 1 268 ? 1.103 13.854 -12.887 1.00 90.69 268 ASN A N 1
ATOM 2057 C CA . ASN A 1 268 ? -0.046 14.374 -13.643 1.00 90.69 268 ASN A CA 1
ATOM 2058 C C . ASN A 1 268 ? -0.228 13.716 -15.020 1.00 90.69 268 ASN A C 1
ATOM 2060 O O . ASN A 1 268 ? -1.197 14.003 -15.716 1.00 90.69 268 ASN A O 1
ATOM 2064 N N . GLN A 1 269 ? 0.703 12.858 -15.436 1.00 94.12 269 GLN A N 1
ATOM 2065 C CA . GLN A 1 269 ? 0.668 12.141 -16.710 1.00 94.12 269 GLN A CA 1
ATOM 2066 C C . GLN A 1 269 ? 0.218 10.684 -16.540 1.00 94.12 269 GLN A C 1
ATOM 2068 O O . GLN A 1 269 ? 0.340 9.897 -17.477 1.00 94.12 269 GLN A O 1
ATOM 2073 N N . SER A 1 270 ? -0.306 10.302 -15.371 1.00 91.81 270 SER A N 1
ATOM 2074 C CA . SER A 1 270 ? -0.798 8.943 -15.111 1.00 91.81 270 SER A CA 1
ATOM 2075 C C . SER A 1 270 ? -1.866 8.498 -16.113 1.00 91.81 270 SER A C 1
ATOM 2077 O O . SER A 1 270 ? -1.818 7.376 -16.601 1.00 91.81 270 SER A O 1
ATOM 2079 N N . SER A 1 271 ? -2.754 9.400 -16.535 1.00 91.94 271 SER A N 1
ATOM 2080 C CA . SER A 1 271 ? -3.776 9.127 -17.559 1.00 91.94 271 SER A CA 1
ATOM 2081 C C . SER A 1 271 ? -3.217 8.820 -18.956 1.00 91.94 271 SER A C 1
ATOM 2083 O O . SER A 1 271 ? -3.945 8.339 -19.820 1.00 91.94 271 SER A O 1
ATOM 2085 N N . MET A 1 272 ? -1.933 9.094 -19.208 1.00 92.00 272 MET A N 1
ATOM 2086 C CA . MET A 1 272 ? -1.263 8.776 -20.475 1.00 92.00 272 MET A CA 1
ATOM 2087 C C . MET A 1 272 ? -0.669 7.361 -20.497 1.00 92.00 272 MET A C 1
ATOM 2089 O O . MET A 1 272 ? -0.240 6.900 -21.567 1.00 92.00 272 MET A O 1
ATOM 2093 N N . VAL A 1 273 ? -0.606 6.710 -19.332 1.00 93.69 273 VAL A N 1
ATOM 2094 C CA . VAL A 1 273 ? -0.122 5.343 -19.156 1.00 93.69 273 VAL A CA 1
ATOM 2095 C C . VAL A 1 273 ? -1.317 4.402 -19.177 1.00 93.69 273 VAL A C 1
ATOM 2097 O O . VAL A 1 273 ? -2.226 4.503 -18.359 1.00 93.69 273 VAL A O 1
ATOM 2100 N N . ASN A 1 274 ? -1.297 3.458 -20.111 1.00 91.69 274 ASN A N 1
ATOM 2101 C CA . ASN A 1 274 ? -2.304 2.411 -20.166 1.00 91.69 274 ASN A CA 1
ATOM 2102 C C . ASN A 1 274 ? -1.906 1.277 -19.218 1.00 91.69 274 ASN A C 1
ATOM 2104 O O . ASN A 1 274 ? -0.785 0.769 -19.298 1.00 91.69 274 ASN A O 1
ATOM 2108 N N . VAL A 1 275 ? -2.847 0.852 -18.385 1.00 90.00 275 VAL A N 1
ATOM 2109 C CA . VAL A 1 275 ? -2.767 -0.360 -17.562 1.00 90.00 275 VAL A CA 1
ATOM 2110 C C . VAL A 1 275 ? -3.880 -1.314 -17.985 1.00 90.00 275 VAL A C 1
ATOM 2112 O O . VAL A 1 275 ? -4.855 -0.884 -18.606 1.00 90.00 275 VAL A O 1
ATOM 2115 N N . GLY A 1 276 ? -3.724 -2.613 -17.732 1.00 78.56 276 GLY A N 1
ATOM 2116 C CA . GLY A 1 276 ? -4.779 -3.583 -18.025 1.00 78.56 276 GLY A CA 1
ATOM 2117 C C . GLY A 1 276 ? -6.073 -3.259 -17.272 1.00 78.56 276 GLY A C 1
ATOM 2118 O O . GLY A 1 276 ? -6.063 -2.546 -16.275 1.00 78.56 276 GLY A O 1
ATOM 2119 N N . ASN A 1 277 ? -7.200 -3.803 -17.725 1.00 66.69 277 ASN A N 1
ATOM 2120 C CA . ASN A 1 277 ? -8.435 -3.744 -16.945 1.00 66.69 277 ASN A CA 1
ATOM 2121 C C . ASN A 1 277 ? -8.416 -4.891 -15.935 1.00 66.69 277 ASN A C 1
ATOM 2123 O O . ASN A 1 277 ? -8.429 -6.054 -16.348 1.00 66.69 277 ASN A O 1
ATOM 2127 N N . SER A 1 278 ? -8.380 -4.585 -14.637 1.00 49.28 278 SER A N 1
ATOM 2128 C CA . SER A 1 278 ? -8.578 -5.612 -13.609 1.00 49.28 278 SER A CA 1
ATOM 2129 C C . SER A 1 278 ? -9.939 -6.296 -13.785 1.00 49.28 278 SER A C 1
ATOM 2131 O O . SER A 1 278 ? -10.890 -5.649 -14.244 1.00 49.28 278 SER A O 1
ATOM 2133 N N . PRO A 1 279 ? -10.068 -7.586 -13.422 1.00 43.72 279 PRO A N 1
ATOM 2134 C CA . PRO A 1 279 ? -11.364 -8.252 -13.368 1.00 43.72 279 PRO A CA 1
ATOM 2135 C C . PRO A 1 279 ? -12.359 -7.434 -12.525 1.00 43.72 279 PRO A C 1
ATOM 2137 O O . PRO A 1 279 ? -11.946 -6.774 -11.569 1.00 43.72 279 PRO A O 1
ATOM 2140 N N . PRO A 1 280 ? -13.665 -7.446 -12.846 1.00 37.38 280 PRO A N 1
ATOM 2141 C CA . PRO A 1 280 ? -14.651 -6.709 -12.070 1.00 37.38 280 PRO A CA 1
ATOM 2142 C C . PRO A 1 280 ? -14.683 -7.233 -10.631 1.00 37.38 280 PRO A C 1
ATOM 2144 O O . PRO A 1 280 ? -15.134 -8.345 -10.364 1.00 37.38 280 PRO A O 1
ATOM 2147 N N . VAL A 1 281 ? -14.211 -6.411 -9.699 1.00 41.91 281 VAL A N 1
ATOM 2148 C CA . VAL A 1 281 ? -14.430 -6.600 -8.265 1.00 41.91 281 VAL A CA 1
ATOM 2149 C C . VAL A 1 281 ? -15.773 -5.958 -7.938 1.00 41.91 281 VAL A C 1
ATOM 2151 O O . VAL A 1 281 ? -16.016 -4.815 -8.330 1.00 41.91 281 VAL A O 1
ATOM 2154 N N . PHE A 1 282 ? -16.653 -6.666 -7.228 1.00 29.50 282 PHE A N 1
ATOM 2155 C CA . PHE A 1 282 ? -17.822 -6.045 -6.603 1.00 29.50 282 PHE A CA 1
ATOM 2156 C C . PHE A 1 282 ? -17.315 -5.009 -5.592 1.00 29.50 282 PHE A C 1
ATOM 2158 O O . PHE A 1 282 ? -16.911 -5.347 -4.483 1.00 29.50 282 PHE A O 1
ATOM 2165 N N . ARG A 1 283 ? -17.259 -3.744 -6.011 1.00 35.84 283 ARG A N 1
ATOM 2166 C CA . ARG A 1 283 ? -16.894 -2.617 -5.156 1.00 35.84 283 ARG A CA 1
ATOM 2167 C C . ARG A 1 283 ? -18.164 -2.121 -4.486 1.00 35.84 283 ARG A C 1
ATOM 2169 O O . ARG A 1 283 ? -19.021 -1.543 -5.153 1.00 35.84 283 ARG A O 1
ATOM 2176 N N . VAL A 1 284 ? -18.276 -2.291 -3.173 1.00 29.38 284 VAL A N 1
ATOM 2177 C CA . VAL A 1 284 ? -19.160 -1.419 -2.398 1.00 29.38 284 VAL A CA 1
ATOM 2178 C C . VAL A 1 284 ? -18.448 -0.071 -2.356 1.00 29.38 284 VAL A C 1
ATOM 2180 O O . VAL A 1 284 ? -17.526 0.132 -1.574 1.00 29.38 284 VAL A O 1
ATOM 2183 N N . SER A 1 285 ? -18.803 0.827 -3.278 1.00 27.97 285 SER A N 1
ATOM 2184 C CA . SER A 1 285 ? -18.368 2.224 -3.241 1.00 27.97 285 SER A CA 1
ATOM 2185 C C . SER A 1 285 ? -18.981 2.871 -1.999 1.00 27.97 285 SER A C 1
ATOM 2187 O O . SER A 1 285 ? -20.076 3.422 -2.029 1.00 27.97 285 SER A O 1
ATOM 2189 N N . GLY A 1 286 ? -18.291 2.718 -0.876 1.00 29.91 286 GLY A N 1
ATOM 2190 C CA . GLY A 1 286 ? -18.702 3.204 0.427 1.00 29.91 286 GLY A CA 1
ATOM 2191 C C . GLY A 1 286 ? -17.942 4.462 0.810 1.00 29.91 286 GLY A C 1
ATOM 2192 O O . GLY A 1 286 ? -17.350 4.510 1.881 1.00 29.91 286 GLY A O 1
ATOM 2193 N N . ARG A 1 287 ? -17.994 5.524 -0.006 1.00 30.08 287 ARG A N 1
ATOM 2194 C CA . ARG A 1 287 ? -18.009 6.846 0.629 1.00 30.08 287 ARG A CA 1
ATOM 2195 C C . ARG A 1 287 ? -19.381 6.913 1.279 1.00 30.08 287 ARG A C 1
ATOM 2197 O O . ARG A 1 287 ? -20.355 7.173 0.579 1.00 30.08 287 ARG A O 1
ATOM 2204 N N . LEU A 1 288 ? -19.456 6.562 2.563 1.00 34.53 288 LEU A N 1
ATOM 2205 C CA . LEU A 1 288 ? -20.670 6.683 3.362 1.00 34.53 288 LEU A CA 1
ATOM 2206 C C . LEU A 1 288 ? -21.088 8.156 3.338 1.00 34.53 288 LEU A C 1
ATOM 2208 O O . LEU A 1 288 ? -20.638 8.976 4.133 1.00 34.53 288 LEU A O 1
ATOM 2212 N N . ASP A 1 289 ? -21.909 8.504 2.353 1.00 30.45 289 ASP A N 1
ATOM 2213 C CA . ASP A 1 289 ? -22.831 9.607 2.480 1.00 30.45 289 ASP A CA 1
ATOM 2214 C C . ASP A 1 289 ? -23.806 9.162 3.566 1.00 30.45 289 ASP A C 1
ATOM 2216 O O . ASP A 1 289 ? -24.558 8.201 3.388 1.00 30.45 289 ASP A O 1
ATOM 2220 N N . SER A 1 290 ? -23.750 9.833 4.713 1.00 35.66 290 SER A N 1
ATOM 2221 C CA . SER A 1 290 ? -24.609 9.584 5.873 1.00 35.66 290 SER A CA 1
ATOM 2222 C C . SER A 1 290 ? -26.106 9.675 5.555 1.00 35.66 290 SER A C 1
ATOM 2224 O O . SER A 1 290 ? -26.925 9.375 6.411 1.00 35.66 290 SER A O 1
ATOM 2226 N N . ARG A 1 291 ? -26.473 10.055 4.326 1.00 33.94 291 ARG A N 1
ATOM 2227 C CA . ARG A 1 291 ? -27.844 10.129 3.819 1.00 33.94 291 ARG A CA 1
ATOM 2228 C C . ARG A 1 291 ? -28.435 8.807 3.315 1.00 33.94 291 ARG A C 1
ATOM 2230 O O . ARG A 1 291 ? -29.613 8.801 2.991 1.00 33.94 291 ARG A O 1
ATOM 2237 N N . LYS A 1 292 ? -27.669 7.711 3.214 1.00 30.45 292 LYS A N 1
ATOM 2238 C CA . LYS A 1 292 ? -28.189 6.424 2.692 1.00 30.45 292 LYS A CA 1
ATOM 2239 C C . LYS A 1 292 ? -28.552 5.365 3.738 1.00 30.45 292 LYS A C 1
ATOM 2241 O O . LYS A 1 292 ? -29.097 4.337 3.361 1.00 30.45 292 LYS A O 1
ATOM 2246 N N . LEU A 1 293 ? -28.295 5.604 5.025 1.00 34.00 293 LEU A N 1
ATOM 2247 C CA . LEU A 1 293 ? -28.655 4.652 6.089 1.00 34.00 293 LEU A CA 1
ATOM 2248 C C . LEU A 1 293 ? -30.154 4.663 6.444 1.00 34.00 293 LEU A C 1
ATOM 2250 O O . LEU A 1 293 ? -30.628 3.723 7.071 1.00 34.00 293 LEU A O 1
ATOM 2254 N N . ASP A 1 294 ? -30.908 5.670 5.995 1.00 37.69 294 ASP A N 1
ATOM 2255 C CA . ASP A 1 294 ? -32.316 5.837 6.380 1.00 37.69 294 ASP A CA 1
ATOM 2256 C C . ASP A 1 294 ? -33.316 5.161 5.415 1.00 37.69 294 ASP A C 1
ATOM 2258 O O . ASP A 1 294 ? -34.502 5.082 5.729 1.00 37.69 294 ASP A O 1
ATOM 2262 N N . GLU A 1 295 ? -32.876 4.648 4.256 1.00 37.03 295 GLU A N 1
ATOM 2263 C CA . GLU A 1 295 ? -33.772 4.014 3.266 1.00 37.03 295 GLU A CA 1
ATOM 2264 C C . GLU A 1 295 ? -33.834 2.476 3.346 1.00 37.03 295 GLU A C 1
ATOM 2266 O O . GLU A 1 295 ? -34.752 1.894 2.776 1.00 37.03 295 GLU A O 1
ATOM 2271 N N . GLU A 1 296 ? -32.939 1.804 4.081 1.00 35.22 296 GLU A N 1
ATOM 2272 C CA . GLU A 1 296 ? -32.946 0.329 4.209 1.00 35.22 296 GLU A CA 1
ATOM 2273 C C . GLU A 1 296 ? -33.515 -0.196 5.545 1.00 35.22 296 GLU A C 1
ATOM 2275 O O . GLU A 1 296 ? -33.432 -1.389 5.828 1.00 35.22 296 GLU A O 1
ATOM 2280 N N . LEU A 1 297 ? -34.143 0.664 6.358 1.00 35.66 297 LEU A N 1
ATOM 2281 C CA . LEU A 1 297 ? -34.773 0.280 7.634 1.00 35.66 297 LEU A CA 1
ATOM 2282 C C . LEU A 1 297 ? -36.300 0.493 7.689 1.00 35.66 297 LEU A C 1
ATOM 2284 O O . LEU A 1 297 ? -36.849 0.681 8.775 1.00 35.66 297 LEU A O 1
ATOM 2288 N N . ASN A 1 298 ? -36.999 0.407 6.550 1.00 36.59 298 ASN A N 1
ATOM 2289 C CA . ASN A 1 298 ? -38.467 0.282 6.507 1.00 36.59 298 ASN A CA 1
ATOM 2290 C C . ASN A 1 298 ? -38.921 -0.943 5.711 1.00 36.59 298 ASN A C 1
ATOM 2292 O O . ASN A 1 298 ? -38.613 -1.004 4.501 1.00 36.59 298 ASN A O 1
#

InterPro domains:
  IPR022385 Rhs repeat-associated core [TIGR03696] (49-123)
  IPR050708 Type VI secretion system VgrG/RHS [PTHR32305] (21-199)
  IPR056823 Teneurin-like, YD-shell [PF25023] (24-115)